Protein AF-A0A1J4JAA6-F1 (afdb_monomer_lite)

InterPro domains:
  IPR000620 EamA domain [PF00892] (48-186)
  IPR036259 MFS transporter superfamily [SSF103473] (19-195)
  IPR050638 Amino Acid and Vitamin Transporters [PTHR32322] (2-241)

Organism: NCBI:txid1144522

pLDDT: mean 80.74, std 16.12, range [31.64, 96.62]

Radius of gyration: 36.11 Å; chains: 1; bounding box: 58×133×52 Å

Foldseek 3Di:
DLVVQPVPPDDDVLLVLLVVLLVLLVVLLLVVVLVPQPDPVSNVVSVVVVVVVVVVLVVVLVVLSVCVRPPLPPDLQVVLCVVVVVVVVVVVVVCCVPCPPVNVVVCVVPDDPVVVVVVVVCCCVVSNVVSSVLSVCCNVVHSSLSSLVVLVVVLVVVVCCCPPVVPCPPPDPVSVVSNVSSSVSSVVSNVSSVVVPPDDDPDPVVVVVVVVVVVVVVVVVVVVVVVVVVVVVVVVVVVVVVVVVVVVVVVVVVVVVVVVVVVVVVVVVVVVVVVVVVVD

Sequence (280 aa):
MSHFIFPDERFTIYKFISLVAALVGVVLNAVPSFLHAGSSDETKNVTIGYVVLICGVIVQGVGMVYMKWKSPNTDITVSAMIQIGASAILCLIWSLIWDTPKVLASQSVAAPPMAWVWALIIGVLATGIAGHGYVFLVNNIGATGASFITFGQIFVGIVVGVAFVHEWSGYRWWEIFMCVIGVVALAVAIGIGFLGDKKPVQDISSMGEISSAEELERQDDIEDEYEENNIEKKEKDKKKKDKKKKDKKKKDKKTKANKEQEKEKSGDIEENIDEKIAEL

Secondary structure (DSSP, 8-state):
-HHHH-TTS---HHHHHHHHHHHHHHHHHHHHHHHT--SHHHHHHHHHHHHHHHHHHHHHHHHHHHHHHH-TTS-HHHHHHHHHHHHHHHHHHHHHHHH-HHHHHHHHHHS-HHHHHHHHHHIIIIIIIHHHHHHHHHHHH-HHHHHHHHHHHHHHHHHHIIIII-GGGGS-HHHHHHHHHHHHHHHHHHHHHHHTT------GGGHHHHHHHHHHHHHHHHHHHHHHHHHHHHHHHHHHHHHHHHHHHHHHHHHHHHHHHHHHHHHHHHHHHHHHHHT-

Structure (mmCIF, N/CA/C/O backbone):
data_AF-A0A1J4JAA6-F1
#
_entry.id   AF-A0A1J4JAA6-F1
#
loop_
_atom_site.group_PDB
_atom_site.id
_atom_site.type_symbol
_atom_site.label_atom_id
_atom_site.label_alt_id
_atom_site.label_comp_id
_atom_site.label_asym_id
_atom_site.label_entity_id
_atom_site.label_seq_id
_atom_site.pdbx_PDB_ins_code
_atom_site.Cartn_x
_atom_site.Cartn_y
_atom_site.Cartn_z
_atom_site.occupancy
_atom_site.B_iso_or_equiv
_atom_site.auth_seq_id
_atom_site.auth_comp_id
_atom_site.auth_asym_id
_atom_site.auth_atom_id
_atom_site.pdbx_PDB_model_num
ATOM 1 N N . MET A 1 1 ? 0.014 0.554 18.136 1.00 57.34 1 MET A N 1
ATOM 2 C CA . MET A 1 1 ? -0.207 2.014 18.252 1.00 57.34 1 MET A CA 1
ATOM 3 C C . MET A 1 1 ? -1.631 2.334 18.692 1.00 57.34 1 MET A C 1
ATOM 5 O O . MET A 1 1 ? -1.767 2.984 19.716 1.00 57.34 1 MET A O 1
ATOM 9 N N . SER A 1 2 ? -2.673 1.839 18.008 1.00 59.41 2 SER A N 1
ATOM 10 C CA . SER A 1 2 ? -4.084 2.091 18.375 1.00 59.41 2 SER A CA 1
ATOM 11 C C . SER A 1 2 ? -4.410 1.801 19.846 1.00 59.41 2 SER A C 1
ATOM 13 O O . SER A 1 2 ? -5.013 2.644 20.496 1.00 59.41 2 SER A O 1
ATOM 15 N N . HIS A 1 3 ? -3.916 0.687 20.400 1.00 64.38 3 HIS A N 1
ATOM 16 C CA . HIS A 1 3 ? -4.132 0.315 21.806 1.00 64.38 3 HIS A CA 1
ATOM 17 C C . HIS A 1 3 ? -3.660 1.364 22.831 1.00 64.38 3 HIS A C 1
ATOM 19 O O . HIS A 1 3 ? -4.249 1.484 23.897 1.00 64.38 3 HIS A O 1
ATOM 25 N N . PHE A 1 4 ? -2.603 2.121 22.520 1.00 68.31 4 PHE A N 1
ATOM 26 C CA . PHE A 1 4 ? -2.064 3.129 23.438 1.00 68.31 4 PHE A CA 1
ATOM 27 C C . PHE A 1 4 ? -2.793 4.472 23.341 1.00 68.31 4 PHE A C 1
ATOM 29 O O . PHE A 1 4 ? -2.704 5.274 24.263 1.00 68.31 4 PHE A O 1
ATOM 36 N N . ILE A 1 5 ? -3.477 4.727 22.223 1.00 71.44 5 ILE A N 1
ATOM 37 C CA . ILE A 1 5 ? -4.083 6.030 21.917 1.00 71.44 5 ILE A CA 1
ATOM 38 C C . ILE A 1 5 ? -5.600 6.001 22.124 1.00 71.44 5 ILE A C 1
ATOM 40 O O . ILE A 1 5 ? -6.171 7.001 22.549 1.00 71.44 5 ILE A O 1
ATOM 44 N N . PHE A 1 6 ? -6.254 4.863 21.876 1.00 68.25 6 PHE A N 1
ATOM 45 C CA . PHE A 1 6 ? -7.703 4.729 21.990 1.00 68.25 6 PHE A CA 1
ATOM 46 C C . PHE A 1 6 ? -8.073 3.716 23.079 1.00 68.25 6 PHE A C 1
ATOM 48 O O . PHE A 1 6 ? -7.933 2.511 22.853 1.00 68.25 6 PHE A O 1
ATOM 55 N N . PRO A 1 7 ? -8.585 4.169 24.240 1.00 65.88 7 PRO A N 1
ATOM 56 C CA . PRO A 1 7 ? -9.015 3.269 25.312 1.00 65.88 7 PRO A CA 1
ATOM 57 C C . PRO A 1 7 ? -10.205 2.377 24.908 1.00 65.88 7 PRO A C 1
ATOM 59 O O . PRO A 1 7 ? -10.385 1.302 25.482 1.00 65.88 7 PRO A O 1
ATOM 62 N N . ASP A 1 8 ? -10.973 2.777 23.888 1.00 65.88 8 ASP A N 1
ATOM 63 C CA . ASP A 1 8 ? -12.135 2.031 23.390 1.00 65.88 8 ASP A CA 1
ATOM 64 C C . ASP A 1 8 ? -11.788 0.877 22.433 1.00 65.88 8 ASP A C 1
ATOM 66 O O . ASP A 1 8 ? -12.583 -0.053 22.270 1.00 65.88 8 ASP A O 1
ATOM 70 N N . GLU A 1 9 ? -10.583 0.849 21.850 1.00 67.75 9 GLU A N 1
ATOM 71 C CA . GLU A 1 9 ? -10.122 -0.291 21.046 1.00 67.75 9 GLU A CA 1
ATOM 72 C C . GLU A 1 9 ? -9.350 -1.288 21.921 1.00 67.75 9 GLU A C 1
ATOM 74 O O . GLU A 1 9 ? -8.116 -1.300 21.992 1.00 67.75 9 GLU A O 1
ATOM 79 N N . ARG A 1 10 ? -10.089 -2.173 22.602 1.00 69.06 10 ARG A N 1
ATOM 80 C CA . ARG A 1 10 ? -9.478 -3.260 23.381 1.00 69.06 10 ARG A CA 1
ATOM 81 C C . ARG A 1 10 ? -8.750 -4.227 22.449 1.00 69.06 10 ARG A C 1
ATOM 83 O O . ARG A 1 10 ? -9.364 -4.933 21.649 1.00 69.06 10 ARG A O 1
ATOM 90 N N . PHE A 1 11 ? -7.429 -4.284 22.586 1.00 75.56 11 PHE A N 1
ATOM 91 C CA . PHE A 1 11 ? -6.586 -5.224 21.862 1.00 75.56 11 PHE A CA 1
ATOM 92 C C . PHE A 1 11 ? -6.803 -6.639 22.412 1.00 75.56 11 PHE A C 1
ATOM 94 O O . PHE A 1 11 ? -6.250 -7.028 23.438 1.00 75.56 11 PHE A O 1
ATOM 101 N N . THR A 1 12 ? -7.676 -7.406 21.764 1.00 84.19 12 THR A N 1
ATOM 102 C CA . THR A 1 12 ? -7.945 -8.800 22.139 1.00 84.19 12 THR A CA 1
ATOM 103 C C . THR A 1 12 ? -6.812 -9.711 21.676 1.00 84.19 12 THR A C 1
ATOM 105 O O . THR A 1 12 ? -6.302 -9.539 20.569 1.00 84.19 12 THR A O 1
ATOM 108 N N . ILE A 1 13 ? -6.487 -10.746 22.452 1.00 85.88 13 ILE A N 1
ATOM 109 C CA . ILE A 1 13 ? -5.431 -11.707 22.094 1.00 85.88 13 ILE A CA 1
ATOM 110 C C . ILE A 1 13 ? -5.678 -12.407 20.746 1.00 85.88 13 ILE A C 1
ATOM 112 O O . ILE A 1 13 ? -4.733 -12.699 20.024 1.00 85.88 13 ILE A O 1
ATOM 116 N N . TYR A 1 14 ? -6.941 -12.582 20.345 1.00 86.19 14 TYR A N 1
ATOM 117 C CA . TYR A 1 14 ? -7.304 -13.116 19.028 1.00 86.19 14 TYR A CA 1
ATOM 118 C C . TYR A 1 14 ? -6.802 -12.241 17.872 1.00 86.19 14 TYR A C 1
ATOM 120 O O . TYR A 1 14 ? -6.288 -12.767 16.890 1.00 86.19 14 TYR A O 1
ATOM 128 N N . LYS A 1 15 ? -6.876 -10.910 18.020 1.00 84.31 15 LYS A N 1
ATOM 129 C CA . LYS A 1 15 ? -6.349 -9.941 17.043 1.00 84.31 15 LYS A CA 1
ATOM 130 C C . LYS A 1 15 ? -4.825 -9.963 16.990 1.00 84.31 15 LYS A C 1
ATOM 132 O O . LYS A 1 15 ? -4.241 -9.803 15.927 1.00 84.31 15 LYS A O 1
ATOM 137 N N . PHE A 1 16 ? -4.171 -10.195 18.126 1.00 87.88 16 PHE A N 1
ATOM 138 C CA . PHE A 1 16 ? -2.724 -10.389 18.150 1.00 87.88 16 PHE A CA 1
ATOM 139 C C . PHE A 1 16 ? -2.316 -11.653 17.391 1.00 87.88 16 PHE A C 1
ATOM 141 O O . PHE A 1 16 ? -1.444 -11.597 16.529 1.00 87.88 16 PHE A O 1
ATOM 148 N N . ILE A 1 17 ? -2.974 -12.781 17.677 1.00 90.38 17 ILE A N 1
ATOM 149 C CA . ILE A 1 17 ? -2.687 -14.060 17.018 1.00 90.38 17 ILE A CA 1
ATOM 150 C C . ILE A 1 17 ? -2.945 -13.956 15.512 1.00 90.38 17 ILE A C 1
ATOM 152 O O . ILE A 1 17 ? -2.124 -14.434 14.732 1.00 90.38 17 ILE A O 1
ATOM 156 N N . SER A 1 18 ? -4.024 -13.289 15.086 1.00 90.25 18 SER A N 1
ATOM 157 C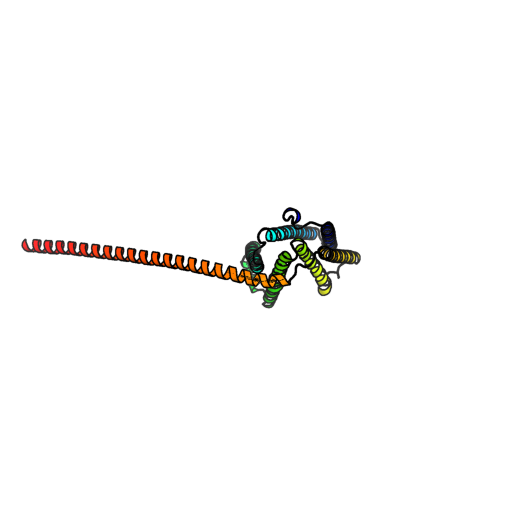 CA . SER A 1 18 ? -4.277 -13.081 13.659 1.00 90.25 18 SER A CA 1
ATOM 158 C C . SER A 1 18 ? -3.234 -12.172 13.003 1.00 90.25 18 SER A C 1
ATOM 160 O O . SER A 1 18 ? -2.782 -12.485 11.908 1.00 90.25 18 SER A O 1
ATOM 162 N N . LEU A 1 19 ? -2.768 -11.111 13.670 1.00 89.25 19 LEU A N 1
ATOM 163 C CA . LEU A 1 19 ? -1.677 -10.269 13.162 1.00 89.25 19 LEU A CA 1
ATOM 164 C C . LEU A 1 19 ? -0.361 -11.043 13.007 1.00 89.25 19 LEU A C 1
ATOM 166 O O . LEU A 1 19 ? 0.318 -10.901 11.992 1.00 89.25 19 LEU A O 1
ATOM 170 N N . VAL A 1 20 ? -0.010 -11.885 13.984 1.00 91.62 20 VAL A N 1
ATOM 171 C CA . VAL A 1 20 ? 1.185 -12.740 13.907 1.00 91.62 20 VAL A CA 1
ATOM 172 C C . VAL A 1 20 ? 1.043 -13.763 12.779 1.00 91.62 20 VAL A C 1
ATOM 174 O O . VAL A 1 20 ? 1.975 -13.938 11.997 1.00 91.62 20 VAL A O 1
ATOM 177 N N . ALA A 1 21 ? -0.124 -14.397 12.643 1.00 93.31 21 ALA A N 1
ATOM 178 C CA . ALA A 1 21 ? -0.399 -15.328 11.551 1.00 93.31 21 ALA A CA 1
ATOM 179 C C . ALA A 1 21 ? -0.314 -14.643 10.175 1.00 93.31 21 ALA A C 1
ATOM 181 O O . ALA A 1 21 ? 0.285 -15.200 9.254 1.00 93.31 21 ALA A O 1
ATOM 182 N N . ALA A 1 22 ? -0.837 -13.418 10.048 1.00 92.19 22 ALA A N 1
ATOM 183 C CA . ALA A 1 22 ? -0.725 -12.630 8.825 1.00 92.19 22 ALA A CA 1
ATOM 184 C C . ALA A 1 22 ? 0.739 -12.310 8.499 1.00 92.19 22 ALA A C 1
ATOM 186 O O . ALA A 1 22 ? 1.169 -12.505 7.365 1.00 92.19 22 ALA A O 1
ATOM 187 N N . LEU A 1 23 ? 1.524 -11.886 9.495 1.00 90.88 23 LEU A N 1
ATOM 188 C CA . LEU A 1 23 ? 2.949 -11.603 9.327 1.00 90.88 23 LEU A CA 1
ATOM 189 C C . LEU A 1 23 ? 3.718 -12.839 8.846 1.00 90.88 23 LEU A C 1
ATOM 191 O O . LEU A 1 23 ? 4.480 -12.743 7.888 1.00 90.88 23 LEU A O 1
ATOM 195 N N . VAL A 1 24 ? 3.491 -14.000 9.467 1.00 94.25 24 VAL A N 1
ATOM 196 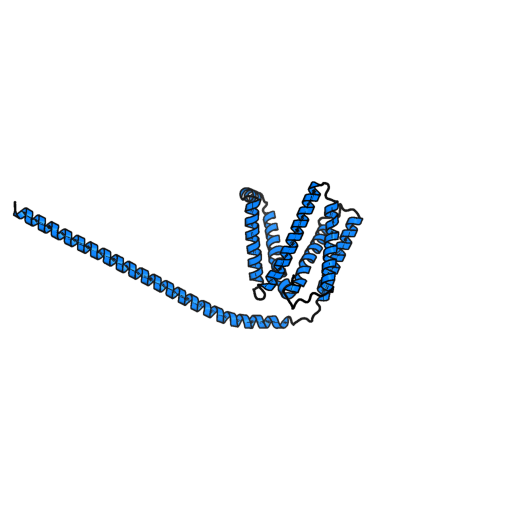C CA . VAL A 1 24 ? 4.101 -15.267 9.032 1.00 94.25 24 VAL A CA 1
ATOM 197 C C . VAL A 1 24 ? 3.699 -15.590 7.594 1.00 94.25 24 VAL A C 1
ATOM 199 O O . VAL A 1 24 ? 4.559 -15.937 6.788 1.00 94.25 24 VAL A O 1
ATOM 202 N N . GLY A 1 25 ? 2.423 -15.419 7.243 1.00 93.31 25 GLY A N 1
ATOM 203 C CA . GLY A 1 25 ? 1.941 -15.647 5.884 1.00 93.31 25 GLY A CA 1
ATOM 204 C C . GLY A 1 25 ? 2.599 -14.739 4.841 1.00 93.31 25 GLY A C 1
ATOM 205 O O . GLY A 1 25 ? 2.977 -15.213 3.769 1.00 93.31 25 GLY A O 1
ATOM 206 N N . VAL A 1 26 ? 2.812 -13.458 5.161 1.00 91.88 26 VAL A N 1
ATOM 207 C CA . VAL A 1 26 ? 3.549 -12.520 4.296 1.00 91.88 26 VAL A CA 1
ATOM 208 C C . VAL A 1 26 ? 5.014 -12.935 4.159 1.00 91.88 26 VAL A C 1
ATOM 210 O O . VAL A 1 26 ? 5.526 -12.989 3.044 1.00 91.88 26 VAL A O 1
ATOM 213 N N . VAL A 1 27 ? 5.684 -13.277 5.265 1.00 92.25 27 VAL A N 1
ATOM 214 C CA . VAL A 1 27 ? 7.097 -13.691 5.248 1.00 92.25 27 VAL A CA 1
ATOM 215 C C . VAL A 1 27 ? 7.291 -14.960 4.417 1.00 92.25 27 VAL A C 1
ATOM 217 O O . VAL A 1 27 ? 8.203 -15.007 3.598 1.00 92.25 27 VAL A O 1
ATOM 220 N N . LEU A 1 28 ? 6.419 -15.963 4.558 1.00 94.19 28 LEU A N 1
ATOM 221 C CA . LEU A 1 28 ? 6.501 -17.198 3.769 1.00 94.19 28 LEU A CA 1
ATOM 222 C C . LEU A 1 28 ? 6.366 -16.946 2.262 1.00 94.19 28 LEU A C 1
ATOM 224 O O . LEU A 1 28 ? 7.068 -17.579 1.479 1.00 94.19 28 LEU A O 1
ATOM 228 N N . ASN A 1 29 ? 5.519 -15.996 1.860 1.00 92.00 29 ASN A N 1
ATOM 229 C CA . ASN A 1 29 ? 5.391 -15.598 0.456 1.00 92.00 29 ASN A CA 1
ATOM 230 C C . ASN A 1 29 ? 6.568 -14.744 -0.044 1.00 92.00 29 ASN A C 1
ATOM 232 O O . ASN A 1 29 ? 6.838 -14.728 -1.239 1.00 92.00 29 ASN A O 1
ATOM 236 N N . ALA A 1 30 ? 7.284 -14.063 0.851 1.00 90.62 30 ALA A N 1
ATOM 237 C CA . ALA A 1 30 ? 8.444 -13.237 0.520 1.00 90.62 30 ALA A CA 1
ATOM 238 C C . ALA A 1 30 ? 9.741 -14.043 0.311 1.00 90.62 30 ALA A C 1
ATOM 240 O O . ALA A 1 30 ? 10.627 -13.606 -0.423 1.00 90.62 30 ALA A O 1
ATOM 241 N N . VAL A 1 31 ? 9.875 -15.212 0.955 1.00 91.44 31 VAL A N 1
ATOM 242 C CA . VAL A 1 31 ? 11.102 -16.035 0.924 1.00 91.44 31 VAL A CA 1
ATOM 243 C C . VAL A 1 31 ? 11.538 -16.423 -0.498 1.00 91.44 31 VAL A C 1
ATOM 245 O O . VAL A 1 31 ? 12.718 -16.232 -0.809 1.00 91.44 31 VAL A O 1
ATOM 248 N N . PRO A 1 32 ? 10.656 -16.917 -1.391 1.00 89.00 32 PRO A N 1
ATOM 249 C CA . PRO A 1 32 ? 11.068 -17.294 -2.742 1.00 89.00 32 PRO A CA 1
ATOM 250 C C . PRO A 1 32 ? 11.681 -16.139 -3.539 1.00 89.00 32 PRO A C 1
ATOM 252 O O . PRO A 1 32 ? 12.605 -16.376 -4.315 1.00 89.00 32 PRO A O 1
ATOM 255 N N . SER A 1 33 ? 11.254 -14.893 -3.305 1.00 86.00 33 SER A N 1
ATOM 256 C CA . SER A 1 33 ? 11.821 -13.713 -3.971 1.00 86.00 33 SER A CA 1
ATOM 257 C C . SER A 1 33 ? 13.304 -13.502 -3.651 1.00 86.00 33 SER A C 1
ATOM 259 O O . SER A 1 33 ? 14.043 -13.004 -4.495 1.00 86.00 33 SER A O 1
ATOM 261 N N . PHE A 1 34 ? 13.762 -13.898 -2.458 1.00 86.06 34 PHE A N 1
ATOM 262 C CA . PHE A 1 34 ? 15.182 -13.849 -2.094 1.00 86.06 34 PHE A CA 1
ATOM 263 C C . PHE A 1 34 ? 15.973 -15.024 -2.668 1.00 86.06 34 PHE A C 1
ATOM 265 O O . PHE A 1 34 ? 17.129 -14.856 -3.040 1.00 86.06 34 PHE A O 1
ATOM 272 N N . LEU A 1 35 ? 15.358 -16.206 -2.754 1.00 86.12 35 LEU A N 1
ATOM 273 C CA . LEU A 1 35 ? 16.010 -17.402 -3.296 1.00 86.12 35 LEU A CA 1
ATOM 274 C C . LEU A 1 35 ? 16.263 -17.307 -4.806 1.00 86.12 35 LEU A C 1
ATOM 276 O O . LEU A 1 35 ? 17.207 -17.917 -5.302 1.00 86.12 35 LEU A O 1
ATOM 280 N N . HIS A 1 36 ? 15.447 -16.531 -5.520 1.00 83.62 36 HIS A N 1
ATOM 281 C CA . HIS A 1 36 ? 15.587 -16.306 -6.960 1.00 83.62 36 HIS A CA 1
ATOM 282 C C . HIS A 1 36 ? 16.436 -15.077 -7.319 1.00 83.62 36 HIS A C 1
ATOM 284 O O . HIS A 1 36 ? 16.585 -14.780 -8.503 1.00 83.62 36 HIS A O 1
ATOM 290 N N . ALA A 1 37 ? 17.014 -14.370 -6.342 1.00 82.38 37 ALA A N 1
ATOM 291 C CA . ALA A 1 37 ? 18.012 -13.344 -6.626 1.00 82.38 37 ALA A CA 1
ATOM 292 C C . ALA A 1 37 ? 19.310 -14.037 -7.085 1.00 82.38 37 ALA A C 1
ATOM 294 O O . ALA A 1 37 ? 20.011 -14.665 -6.293 1.00 82.38 37 ALA A O 1
ATOM 295 N N . GLY A 1 38 ? 19.606 -13.974 -8.384 1.00 74.38 38 GLY A N 1
ATOM 296 C CA . GLY A 1 38 ? 20.682 -14.733 -9.026 1.00 74.38 38 GLY A CA 1
ATOM 297 C C . GLY A 1 38 ? 22.088 -14.194 -8.746 1.00 74.38 38 GLY A C 1
ATOM 298 O O . GLY A 1 38 ? 23.071 -14.891 -8.997 1.00 74.38 38 GLY A O 1
ATOM 299 N N . SER A 1 39 ? 22.206 -12.976 -8.208 1.00 86.88 39 SER A N 1
ATOM 300 C CA . SER A 1 39 ? 23.482 -12.337 -7.864 1.00 86.88 39 SER A CA 1
ATOM 301 C C . SER A 1 39 ? 23.467 -11.626 -6.503 1.00 86.88 39 SER A C 1
ATOM 303 O O . SER A 1 39 ? 22.417 -11.311 -5.932 1.00 86.88 39 SER A O 1
ATOM 305 N N . SER A 1 40 ? 24.660 -11.332 -5.973 1.00 84.25 40 SER A N 1
ATOM 306 C CA . SER A 1 40 ? 24.825 -10.561 -4.731 1.00 84.25 40 SER A CA 1
ATOM 307 C C . SER A 1 40 ? 24.260 -9.142 -4.840 1.00 84.25 40 SER A C 1
ATOM 309 O O . SER A 1 40 ? 23.695 -8.631 -3.872 1.00 84.25 40 SER A O 1
ATOM 311 N N . ASP A 1 41 ? 24.369 -8.520 -6.016 1.00 88.44 41 ASP A N 1
ATOM 312 C CA . ASP A 1 41 ? 23.852 -7.171 -6.264 1.00 88.44 41 ASP A CA 1
ATOM 313 C C . ASP A 1 41 ? 22.321 -7.162 -6.360 1.00 88.44 41 ASP A C 1
ATOM 315 O O . ASP A 1 41 ? 21.669 -6.288 -5.785 1.00 88.44 41 ASP A O 1
ATOM 319 N N . GLU A 1 42 ? 21.722 -8.176 -6.988 1.00 87.31 42 GLU A N 1
ATOM 320 C CA . GLU A 1 42 ? 20.265 -8.365 -6.981 1.00 87.31 42 GLU A CA 1
ATOM 321 C C . GLU A 1 42 ? 19.742 -8.612 -5.568 1.00 87.31 42 GLU A C 1
ATOM 323 O O . GLU A 1 42 ? 18.776 -7.978 -5.150 1.00 87.31 42 GLU A O 1
ATOM 328 N N . THR A 1 43 ? 20.423 -9.457 -4.790 1.00 88.38 43 THR A N 1
ATOM 329 C CA . THR A 1 43 ? 20.054 -9.726 -3.393 1.00 88.38 43 THR A CA 1
ATOM 330 C C . THR A 1 43 ? 20.071 -8.442 -2.562 1.00 88.38 43 THR A C 1
ATOM 332 O O . THR A 1 43 ? 19.163 -8.194 -1.762 1.00 88.38 43 THR A O 1
ATOM 335 N N . LYS A 1 44 ? 21.077 -7.581 -2.772 1.00 89.62 44 LYS A N 1
ATOM 336 C CA . LYS A 1 44 ? 21.166 -6.270 -2.120 1.00 89.62 44 LYS A CA 1
ATOM 337 C C . LYS A 1 44 ? 19.996 -5.367 -2.514 1.00 89.62 44 LYS A C 1
ATOM 339 O O . LYS A 1 44 ? 19.384 -4.770 -1.630 1.00 89.62 44 LYS A O 1
ATOM 344 N N . ASN A 1 45 ? 19.654 -5.292 -3.799 1.00 90.12 45 ASN A N 1
ATOM 345 C CA . ASN A 1 45 ? 18.531 -4.480 -4.281 1.00 90.12 45 ASN A CA 1
ATOM 346 C C . ASN A 1 45 ? 17.187 -4.974 -3.732 1.00 90.12 45 ASN A C 1
ATOM 348 O O . ASN A 1 45 ? 16.391 -4.165 -3.255 1.00 90.12 45 ASN A O 1
ATOM 352 N N . VAL A 1 46 ? 16.964 -6.292 -3.716 1.00 90.00 46 VAL A N 1
ATOM 353 C CA . VAL A 1 46 ? 15.773 -6.906 -3.110 1.00 90.00 46 VAL A CA 1
ATOM 354 C C . VAL A 1 46 ? 15.707 -6.562 -1.621 1.00 90.00 46 VAL A C 1
ATOM 356 O O . VAL A 1 46 ? 14.676 -6.095 -1.142 1.00 90.00 46 VAL A O 1
ATOM 359 N N . THR A 1 47 ? 16.820 -6.693 -0.895 1.00 90.25 47 THR A N 1
ATOM 360 C CA . THR A 1 47 ? 16.891 -6.360 0.538 1.00 90.25 47 THR A CA 1
ATOM 361 C C . THR A 1 47 ? 16.547 -4.894 0.802 1.00 90.25 47 THR A C 1
ATOM 363 O O . THR A 1 47 ? 15.740 -4.604 1.685 1.00 90.25 47 THR A O 1
ATOM 366 N N . ILE A 1 48 ? 17.109 -3.964 0.022 1.00 93.31 48 ILE A N 1
ATOM 367 C CA . ILE A 1 48 ? 16.787 -2.532 0.123 1.00 93.31 48 ILE A CA 1
ATOM 368 C C . ILE A 1 48 ? 15.295 -2.303 -0.147 1.00 93.31 48 ILE A C 1
ATOM 370 O O . ILE A 1 48 ? 14.649 -1.576 0.607 1.00 93.31 48 ILE A O 1
ATOM 374 N N . GLY A 1 49 ? 14.733 -2.970 -1.159 1.00 89.50 49 GL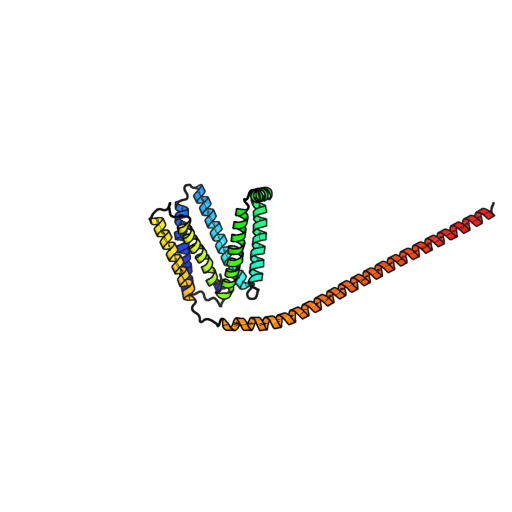Y A N 1
ATOM 375 C CA . GLY A 1 49 ? 13.303 -2.925 -1.462 1.00 89.50 49 GLY A CA 1
ATOM 376 C C . GLY A 1 49 ? 12.435 -3.339 -0.271 1.00 89.50 49 GLY A C 1
ATOM 377 O O . GLY A 1 49 ? 11.495 -2.626 0.079 1.00 89.50 49 GLY A O 1
ATOM 378 N N . TYR A 1 50 ? 12.789 -4.426 0.418 1.00 89.25 50 TYR A N 1
ATOM 379 C CA . TYR A 1 50 ? 12.068 -4.875 1.614 1.00 89.25 50 TYR A CA 1
ATOM 380 C C . TYR A 1 50 ? 12.205 -3.918 2.801 1.00 89.25 50 TYR A C 1
ATOM 382 O O . TYR A 1 50 ? 11.228 -3.700 3.515 1.00 89.25 50 TYR A O 1
ATOM 390 N N . VAL A 1 51 ? 13.376 -3.307 3.011 1.00 92.38 51 VAL A N 1
ATOM 391 C CA . VAL A 1 51 ? 13.550 -2.287 4.061 1.00 92.38 51 VAL A CA 1
ATOM 392 C C . VAL A 1 51 ? 12.643 -1.085 3.795 1.00 92.38 51 VAL A C 1
ATOM 394 O O . VAL A 1 51 ? 11.942 -0.630 4.700 1.00 92.38 51 VAL A O 1
ATOM 397 N N . VAL A 1 52 ? 12.600 -0.605 2.550 1.00 90.75 52 VAL A N 1
ATO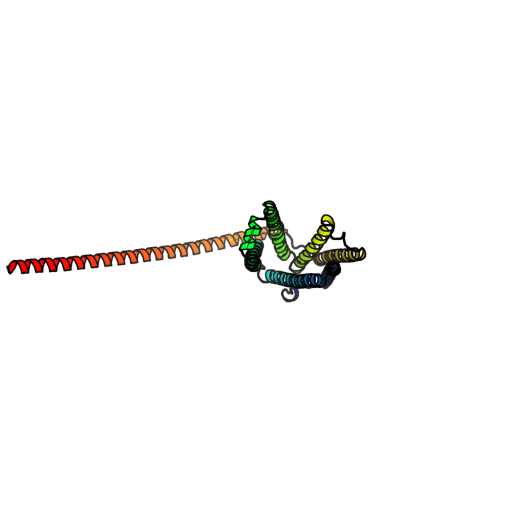M 398 C CA . VAL A 1 52 ? 11.710 0.496 2.147 1.00 90.75 52 VAL A CA 1
ATOM 399 C C . VAL A 1 52 ? 10.241 0.101 2.311 1.00 90.75 52 VAL A C 1
ATOM 401 O O . VAL A 1 52 ? 9.456 0.901 2.818 1.00 90.75 52 VAL A O 1
ATOM 404 N N . LEU A 1 53 ? 9.873 -1.137 1.965 1.00 87.06 53 LEU A N 1
ATOM 405 C CA . LEU A 1 53 ? 8.520 -1.664 2.156 1.00 87.06 53 LEU A CA 1
ATOM 406 C C . LEU A 1 53 ? 8.123 -1.669 3.636 1.00 87.06 53 LEU A C 1
ATOM 408 O O . LEU A 1 53 ? 7.050 -1.174 3.975 1.00 87.06 53 LEU A O 1
ATOM 412 N N . ILE A 1 54 ? 8.986 -2.165 4.529 1.00 87.44 54 ILE A N 1
ATOM 413 C CA . ILE A 1 54 ? 8.732 -2.176 5.979 1.00 87.44 54 ILE A CA 1
ATOM 414 C C . ILE A 1 54 ? 8.529 -0.750 6.497 1.00 87.44 54 ILE A C 1
ATOM 416 O O . ILE A 1 54 ? 7.556 -0.488 7.207 1.00 87.44 54 ILE A O 1
ATOM 420 N N . CYS A 1 55 ? 9.399 0.187 6.108 1.00 91.06 55 CYS A N 1
ATOM 421 C CA . CYS A 1 55 ? 9.235 1.600 6.445 1.00 91.06 55 CYS A CA 1
ATOM 422 C C . CYS A 1 55 ? 7.892 2.147 5.937 1.00 91.06 55 CYS A C 1
ATOM 424 O O . CYS A 1 55 ? 7.176 2.806 6.692 1.00 91.06 55 CYS A O 1
ATOM 426 N N . GLY A 1 56 ? 7.515 1.826 4.696 1.00 87.19 56 GLY A N 1
ATOM 427 C CA . GLY A 1 56 ? 6.236 2.213 4.103 1.00 87.19 56 GLY A CA 1
ATOM 428 C C . GLY A 1 56 ? 5.034 1.699 4.898 1.00 87.19 56 GLY A C 1
ATOM 429 O O . GLY A 1 56 ? 4.146 2.479 5.231 1.00 87.19 56 GLY A O 1
ATOM 430 N N . VAL A 1 57 ? 5.035 0.421 5.285 1.00 84.62 57 VAL A N 1
ATOM 431 C CA . VAL A 1 57 ? 3.952 -0.192 6.076 1.00 84.62 57 VAL A CA 1
ATOM 432 C C . VAL A 1 57 ? 3.861 0.417 7.478 1.00 84.62 57 VAL A C 1
ATOM 434 O O . VAL A 1 57 ? 2.758 0.661 7.970 1.00 84.62 57 VAL A O 1
ATOM 437 N N . ILE A 1 58 ? 4.995 0.719 8.122 1.00 88.00 58 ILE A N 1
ATOM 438 C CA . ILE A 1 58 ? 5.011 1.403 9.426 1.00 88.00 58 ILE A CA 1
ATOM 439 C C . ILE A 1 58 ? 4.389 2.798 9.301 1.00 88.00 58 ILE A C 1
ATOM 441 O O . ILE A 1 58 ? 3.512 3.150 10.093 1.00 88.00 58 ILE A O 1
ATOM 445 N N . VAL A 1 59 ? 4.803 3.578 8.297 1.00 88.81 59 VAL A N 1
ATOM 446 C CA . VAL A 1 59 ? 4.274 4.929 8.053 1.00 88.81 59 VAL A CA 1
ATOM 447 C C . VAL A 1 59 ? 2.785 4.881 7.709 1.00 88.81 59 VAL A C 1
ATOM 449 O O . VAL A 1 59 ? 2.013 5.665 8.260 1.00 88.81 59 VAL A O 1
ATOM 452 N N . GLN A 1 60 ? 2.352 3.921 6.887 1.00 84.38 60 GLN A N 1
ATOM 453 C CA . GLN A 1 60 ? 0.937 3.683 6.591 1.00 84.38 60 GLN A CA 1
ATOM 454 C C . GLN A 1 60 ? 0.145 3.363 7.870 1.00 84.38 60 GLN A C 1
ATOM 456 O O . GLN A 1 60 ? -0.930 3.923 8.093 1.00 84.38 60 GLN A O 1
ATOM 461 N N . GLY A 1 61 ? 0.697 2.517 8.746 1.00 84.19 61 GLY A N 1
ATOM 462 C CA . GLY A 1 61 ? 0.126 2.187 10.051 1.00 84.19 61 GLY A CA 1
ATOM 463 C C . GLY A 1 61 ? -0.047 3.398 10.967 1.00 84.19 61 GLY A C 1
ATOM 464 O O . GLY A 1 61 ? -1.105 3.583 11.570 1.00 84.19 61 GLY A O 1
ATOM 465 N N . VAL A 1 62 ? 0.975 4.252 11.050 1.00 86.38 62 VAL A N 1
ATOM 466 C CA . VAL A 1 62 ? 0.920 5.507 11.816 1.00 86.38 62 VAL A CA 1
ATOM 467 C C . VAL A 1 62 ? -0.109 6.467 11.218 1.00 86.38 62 VAL A C 1
ATOM 469 O O . VAL A 1 62 ? -0.892 7.048 11.967 1.00 86.38 62 VAL A O 1
ATOM 472 N N . GLY A 1 63 ? -0.163 6.582 9.888 1.00 84.62 63 GLY A N 1
ATOM 473 C CA . GLY A 1 63 ? -1.135 7.413 9.177 1.00 84.62 63 GLY A CA 1
ATOM 474 C C . GLY A 1 63 ? -2.582 7.044 9.506 1.00 84.62 63 GLY A C 1
ATOM 475 O O . GLY A 1 63 ? -3.380 7.929 9.807 1.00 84.62 63 GLY A O 1
ATOM 476 N N . MET A 1 64 ? -2.912 5.747 9.554 1.00 81.25 64 MET A N 1
ATOM 477 C CA . MET A 1 64 ? -4.247 5.275 9.959 1.00 81.25 64 MET A CA 1
ATOM 478 C C . MET A 1 64 ? -4.639 5.738 11.362 1.00 81.25 64 MET A C 1
ATOM 480 O O . MET A 1 64 ? -5.746 6.228 11.586 1.00 81.25 64 MET A O 1
ATOM 484 N N . VAL A 1 65 ? -3.723 5.584 12.318 1.00 83.44 65 VAL A N 1
ATOM 485 C CA . VAL A 1 65 ? -3.958 5.969 13.714 1.00 83.44 65 VAL A CA 1
ATOM 486 C C . VAL A 1 65 ? -4.084 7.487 13.837 1.00 83.44 65 VAL A C 1
ATOM 488 O O . VAL A 1 65 ? -4.951 7.971 14.561 1.00 83.44 65 VAL A O 1
ATOM 491 N N . TYR A 1 66 ? -3.261 8.232 13.096 1.00 84.94 66 TYR A N 1
ATOM 492 C CA . TYR A 1 66 ? -3.307 9.689 13.059 1.00 84.94 66 TYR A CA 1
ATOM 493 C C . TYR A 1 66 ? -4.631 10.214 12.490 1.00 84.94 66 TYR A C 1
ATOM 495 O O . TYR A 1 66 ? -5.240 11.093 13.097 1.00 84.94 66 TYR A O 1
ATOM 503 N N . MET A 1 67 ? -5.113 9.645 11.378 1.00 79.44 67 MET A N 1
ATOM 504 C CA . MET A 1 67 ? -6.403 10.020 10.784 1.00 79.44 67 MET A CA 1
ATOM 505 C C . MET A 1 67 ? -7.554 9.803 11.763 1.00 79.44 67 MET A C 1
ATOM 507 O O . MET A 1 67 ? -8.344 10.718 11.992 1.00 79.44 67 MET A O 1
ATOM 511 N N . LYS A 1 68 ? -7.596 8.637 12.419 1.00 79.88 68 LYS A N 1
ATOM 512 C CA . LYS A 1 68 ? -8.619 8.353 13.431 1.00 79.88 68 LYS A CA 1
ATOM 513 C C . LYS A 1 68 ? -8.543 9.312 14.625 1.00 79.88 68 LYS A C 1
ATOM 515 O O . LYS A 1 68 ? -9.565 9.647 15.210 1.00 79.88 68 LYS A O 1
ATOM 520 N N . TRP A 1 69 ? -7.341 9.754 14.997 1.00 83.00 69 TRP A N 1
ATOM 521 C CA . TRP A 1 69 ? -7.143 10.629 16.155 1.00 83.00 69 TRP A CA 1
ATOM 522 C C . TRP A 1 69 ? -7.552 12.074 15.879 1.00 83.00 69 TRP A C 1
ATOM 524 O O . TRP A 1 69 ? -8.159 12.713 16.737 1.00 83.00 69 TRP A O 1
ATOM 534 N N . LYS A 1 70 ? -7.211 12.603 14.699 1.00 84.56 70 LYS A N 1
ATOM 535 C CA . LYS A 1 70 ? -7.364 14.032 14.403 1.00 84.56 70 LYS A CA 1
ATOM 536 C C . LYS A 1 70 ? -8.642 14.384 13.641 1.00 84.56 70 LYS A C 1
ATOM 538 O O . LYS A 1 70 ? -9.066 15.534 13.715 1.00 84.56 70 LYS A O 1
ATOM 543 N N . SER A 1 71 ? -9.263 13.415 12.971 1.00 79.38 71 SER A N 1
ATOM 544 C CA . SER A 1 71 ? -10.434 13.628 12.112 1.00 79.38 71 SER A CA 1
ATOM 545 C C . SER A 1 71 ? -11.646 12.744 12.461 1.00 79.38 71 SER A C 1
ATOM 547 O O . SER A 1 71 ? -12.253 12.192 11.547 1.00 79.38 71 SER A O 1
ATOM 549 N N . PRO A 1 72 ? -12.057 12.604 13.740 1.00 73.25 72 PRO A N 1
ATOM 550 C CA . PRO A 1 72 ? -13.216 11.773 14.084 1.00 73.25 72 PRO A CA 1
ATOM 551 C C . PRO A 1 72 ? -14.547 12.298 13.510 1.00 73.25 72 PRO A C 1
ATOM 553 O O . PRO A 1 72 ? -15.436 11.497 13.258 1.00 73.25 72 PRO A O 1
ATOM 556 N N . ASN A 1 73 ? -14.662 13.609 13.248 1.00 78.81 73 ASN A N 1
ATOM 557 C CA . ASN A 1 73 ? -15.887 14.262 12.749 1.00 78.81 73 ASN A CA 1
ATOM 558 C C . ASN A 1 73 ? -15.693 14.958 11.390 1.00 78.81 73 ASN A C 1
ATOM 560 O O . ASN A 1 73 ? -16.467 15.838 11.015 1.00 78.81 73 ASN A O 1
ATOM 564 N N . THR A 1 74 ? -14.613 14.646 10.672 1.00 81.81 74 THR A N 1
ATOM 565 C CA . THR A 1 74 ? -14.391 15.213 9.337 1.00 81.81 74 THR A CA 1
ATOM 566 C C . THR A 1 74 ? -15.139 14.376 8.311 1.00 81.81 74 THR A C 1
ATOM 568 O O . THR A 1 74 ? -15.080 13.149 8.359 1.00 81.81 74 THR A O 1
ATOM 571 N N . ASP A 1 75 ? -15.799 15.040 7.361 1.00 87.19 75 ASP A N 1
ATOM 572 C CA . ASP A 1 75 ? -16.403 14.363 6.219 1.00 87.19 75 ASP A CA 1
ATOM 573 C C . ASP A 1 75 ? -15.374 13.450 5.520 1.00 87.19 75 ASP A C 1
ATOM 575 O O . ASP A 1 75 ? -14.247 13.857 5.208 1.00 87.19 75 ASP A O 1
ATOM 579 N N . ILE A 1 76 ? -15.768 12.192 5.306 1.00 81.88 76 ILE A N 1
ATOM 580 C CA . ILE A 1 76 ? -14.922 11.129 4.740 1.00 81.88 76 ILE A CA 1
ATOM 581 C C . ILE A 1 76 ? -14.424 11.536 3.354 1.00 81.88 76 ILE A C 1
ATOM 583 O O . ILE A 1 76 ? -13.264 11.295 3.011 1.00 81.88 76 ILE A O 1
ATOM 587 N N . THR A 1 77 ? -15.286 12.176 2.566 1.00 86.25 77 THR A N 1
ATOM 588 C CA . THR A 1 77 ? -14.971 12.612 1.206 1.00 86.25 77 THR A CA 1
ATOM 589 C C . THR A 1 77 ? -13.935 13.722 1.235 1.00 86.25 77 THR A C 1
ATOM 591 O O . THR A 1 77 ? -12.918 13.619 0.551 1.00 86.25 77 THR A O 1
ATOM 594 N N . VAL A 1 78 ? -14.123 14.742 2.077 1.00 86.75 78 VAL A N 1
ATOM 595 C CA . VAL A 1 78 ? -13.164 15.849 2.227 1.00 86.75 78 VAL A CA 1
ATOM 596 C C . VAL A 1 78 ? -11.807 15.340 2.715 1.00 86.75 78 VAL A C 1
ATOM 598 O O . VAL A 1 78 ? -10.774 15.722 2.163 1.00 86.75 78 VAL A O 1
ATOM 601 N N . SER A 1 79 ? -11.792 14.439 3.703 1.00 84.56 79 SER A N 1
ATOM 602 C CA . SER A 1 79 ? -10.553 13.834 4.208 1.00 84.56 79 SER A CA 1
ATOM 603 C C . SER A 1 79 ? -9.813 13.058 3.110 1.00 84.56 79 SER A C 1
ATOM 605 O O . SER A 1 79 ? -8.624 13.293 2.876 1.00 84.56 79 SER A O 1
ATOM 607 N N . ALA A 1 80 ? -10.531 12.214 2.360 1.00 84.94 80 ALA A N 1
ATOM 608 C CA . ALA A 1 80 ? -9.970 11.456 1.245 1.00 84.94 80 ALA A CA 1
ATOM 609 C C . ALA A 1 80 ? -9.455 12.371 0.120 1.00 84.94 80 ALA A C 1
ATOM 611 O O . ALA A 1 80 ? -8.357 12.158 -0.392 1.00 84.94 80 ALA A O 1
ATOM 612 N N . MET A 1 81 ? -10.201 13.422 -0.238 1.00 88.06 81 MET A N 1
ATOM 613 C CA . MET A 1 81 ? -9.797 14.389 -1.263 1.00 88.06 81 MET A CA 1
ATOM 614 C C . MET A 1 81 ? -8.523 15.138 -0.873 1.00 88.06 81 MET A C 1
ATOM 616 O O . MET A 1 81 ? -7.615 15.261 -1.696 1.00 88.06 81 MET A O 1
ATOM 620 N N . ILE A 1 82 ? -8.425 15.608 0.375 1.00 89.00 82 ILE A N 1
ATOM 621 C CA . ILE A 1 82 ? -7.225 16.294 0.870 1.00 89.00 82 ILE A CA 1
ATOM 622 C C . ILE A 1 82 ? -6.039 15.329 0.893 1.00 89.00 82 ILE A C 1
ATOM 624 O O . ILE A 1 82 ? -4.955 15.694 0.441 1.00 89.00 82 ILE A O 1
ATOM 628 N N . GLN A 1 83 ? -6.230 14.095 1.365 1.00 87.12 83 GLN A N 1
ATOM 629 C CA . GLN A 1 83 ? -5.169 13.089 1.420 1.00 87.12 83 GLN A CA 1
ATOM 630 C C . GLN A 1 83 ? -4.650 12.722 0.022 1.00 87.12 83 GLN A C 1
ATOM 632 O O . GLN A 1 83 ? -3.440 12.742 -0.211 1.00 87.12 83 GLN A O 1
ATOM 637 N N . ILE A 1 84 ? -5.548 12.406 -0.916 1.00 87.56 84 ILE A N 1
ATOM 638 C CA . ILE A 1 84 ? -5.186 12.042 -2.293 1.00 87.56 84 ILE A CA 1
ATOM 639 C C . ILE A 1 84 ? -4.568 13.246 -3.008 1.00 87.56 84 ILE A C 1
ATOM 641 O O . ILE A 1 84 ? -3.540 13.102 -3.667 1.00 87.56 84 ILE A O 1
ATOM 645 N N . GLY A 1 85 ? -5.137 14.442 -2.834 1.00 90.94 85 GLY A N 1
ATOM 646 C CA . GLY A 1 85 ? -4.606 15.679 -3.406 1.00 90.94 85 GLY A CA 1
ATOM 647 C C . GLY A 1 85 ? -3.202 16.006 -2.893 1.00 90.94 85 GLY A C 1
ATOM 648 O O . GLY A 1 85 ? -2.299 16.269 -3.688 1.00 90.94 85 GLY A O 1
ATOM 649 N N . ALA A 1 86 ? -2.979 15.916 -1.580 1.00 91.25 86 ALA A N 1
ATOM 650 C CA . ALA A 1 86 ? -1.662 16.111 -0.979 1.00 91.25 86 ALA A CA 1
ATOM 651 C C . ALA A 1 86 ? -0.654 15.063 -1.472 1.00 91.25 86 ALA A C 1
ATOM 653 O O . ALA A 1 86 ? 0.472 15.415 -1.824 1.00 91.25 86 ALA A O 1
ATOM 654 N N . SER A 1 87 ? -1.063 13.792 -1.567 1.00 90.00 87 SER A N 1
ATOM 655 C CA . SER A 1 87 ? -0.220 12.729 -2.121 1.00 90.00 87 SER A CA 1
ATOM 656 C C . SER A 1 87 ? 0.133 12.989 -3.583 1.00 90.00 87 SER A C 1
ATOM 658 O O . SER A 1 87 ? 1.288 12.823 -3.957 1.00 90.00 87 SER A O 1
ATOM 660 N N . ALA A 1 88 ? -0.817 13.435 -4.407 1.00 92.19 88 ALA A N 1
ATOM 661 C CA . ALA A 1 88 ? -0.569 13.748 -5.812 1.00 92.19 88 ALA A CA 1
ATOM 662 C C . ALA A 1 88 ? 0.451 14.887 -5.965 1.00 92.19 88 ALA A C 1
ATOM 664 O O . ALA A 1 88 ? 1.374 14.779 -6.771 1.00 92.19 88 ALA A O 1
ATOM 665 N N . ILE A 1 89 ? 0.338 15.941 -5.149 1.00 95.44 89 ILE A N 1
ATOM 666 C CA . ILE A 1 89 ? 1.298 17.055 -5.133 1.00 95.44 89 ILE A CA 1
ATOM 667 C C . ILE A 1 89 ? 2.686 16.569 -4.698 1.00 95.44 89 ILE A C 1
ATOM 669 O O . ILE A 1 89 ? 3.675 16.881 -5.359 1.00 95.44 89 ILE A O 1
ATOM 673 N N . LEU A 1 90 ? 2.778 15.786 -3.618 1.00 93.94 90 LEU A N 1
ATOM 674 C CA . LEU A 1 90 ? 4.055 15.259 -3.128 1.00 93.94 90 LEU A CA 1
ATOM 675 C C . LEU A 1 90 ? 4.709 14.302 -4.130 1.00 93.94 90 LEU A C 1
ATOM 677 O O . LEU A 1 90 ? 5.906 14.421 -4.379 1.00 93.94 90 LEU A O 1
ATOM 681 N N . CYS A 1 91 ? 3.937 13.403 -4.745 1.00 91.31 91 CYS A N 1
ATOM 682 C CA . CYS A 1 91 ? 4.419 12.514 -5.802 1.00 91.31 91 CYS A CA 1
ATOM 683 C C . CYS A 1 91 ? 4.913 13.302 -7.018 1.00 91.31 91 CYS A C 1
ATOM 685 O O . CYS A 1 91 ? 5.961 12.969 -7.567 1.00 91.31 91 CYS A O 1
ATOM 687 N N . LEU A 1 92 ? 4.207 14.368 -7.408 1.00 93.00 92 LEU A N 1
ATOM 688 C CA . LEU A 1 92 ? 4.622 15.234 -8.508 1.00 93.00 92 LEU A CA 1
ATOM 689 C C . LEU A 1 92 ? 5.931 15.960 -8.180 1.00 93.00 92 LEU A C 1
ATOM 691 O O . LEU A 1 92 ? 6.853 15.931 -8.989 1.00 93.00 92 LEU A O 1
ATOM 695 N N . ILE A 1 93 ? 6.057 16.548 -6.986 1.00 95.69 93 ILE A N 1
ATOM 696 C CA . ILE A 1 93 ? 7.303 17.190 -6.537 1.00 95.69 93 ILE A CA 1
ATOM 697 C C . ILE A 1 93 ? 8.452 16.176 -6.521 1.00 95.69 93 ILE A C 1
ATOM 699 O O . ILE A 1 93 ? 9.533 16.464 -7.031 1.00 95.69 93 ILE A O 1
ATOM 703 N N . TRP A 1 94 ? 8.221 14.985 -5.966 1.00 94.12 94 TRP A N 1
ATOM 704 C CA . TRP A 1 94 ? 9.241 13.945 -5.866 1.00 94.12 94 TRP A CA 1
ATOM 705 C C . TRP A 1 94 ? 9.694 13.439 -7.239 1.00 94.12 94 TRP A C 1
ATOM 707 O O . TRP A 1 94 ? 10.896 13.347 -7.482 1.00 94.12 94 TRP A O 1
ATOM 717 N N . SER A 1 95 ? 8.753 13.184 -8.154 1.00 92.56 95 SER A N 1
ATOM 718 C CA . SER A 1 95 ? 9.065 12.797 -9.536 1.00 92.56 95 SER A CA 1
ATOM 719 C C . SER A 1 95 ? 9.818 13.906 -10.273 1.00 92.56 95 SER A C 1
ATOM 721 O O . SER A 1 95 ? 10.803 13.627 -10.950 1.00 92.56 95 SER A O 1
ATOM 723 N N . LEU A 1 96 ? 9.462 15.182 -10.073 1.00 93.38 96 LEU A N 1
ATOM 724 C CA . LEU A 1 96 ? 10.209 16.301 -10.661 1.00 93.38 96 LEU A CA 1
ATOM 725 C C . LEU A 1 96 ? 11.665 16.366 -10.174 1.00 93.38 96 LEU A C 1
ATOM 727 O O . LEU A 1 96 ? 12.548 16.707 -10.964 1.00 93.38 96 LEU A O 1
ATOM 731 N N . ILE A 1 97 ? 11.912 16.061 -8.896 1.00 95.62 97 ILE A N 1
ATOM 732 C CA . ILE A 1 97 ? 13.256 16.068 -8.298 1.00 95.62 97 ILE A CA 1
ATOM 733 C C . ILE A 1 97 ? 14.096 14.892 -8.811 1.00 95.62 97 ILE A C 1
ATOM 735 O O . ILE A 1 97 ? 15.264 15.091 -9.140 1.00 95.62 97 ILE A O 1
ATOM 739 N N . TRP A 1 98 ? 13.524 13.687 -8.880 1.00 94.38 98 TRP A N 1
ATOM 740 C CA . TRP A 1 98 ? 14.260 12.473 -9.249 1.00 94.38 98 TRP A CA 1
ATOM 741 C C . TRP A 1 98 ? 14.413 12.284 -10.757 1.00 94.38 98 TRP A C 1
ATOM 743 O O . TRP A 1 98 ? 15.524 12.058 -11.233 1.00 94.38 98 TRP A O 1
ATOM 753 N N . ASP A 1 99 ? 13.327 12.413 -11.517 1.00 91.75 99 ASP A N 1
ATOM 754 C CA . ASP A 1 99 ? 13.344 12.109 -12.950 1.00 91.75 99 ASP A CA 1
ATOM 755 C C . ASP A 1 99 ? 13.850 13.292 -13.784 1.00 91.75 99 ASP A C 1
ATOM 757 O O . ASP A 1 99 ? 14.277 13.106 -14.917 1.00 91.75 99 ASP A O 1
ATOM 761 N N . THR A 1 100 ? 13.906 14.510 -13.227 1.00 93.19 100 THR A N 1
ATOM 762 C CA . THR A 1 100 ? 14.156 15.770 -13.955 1.00 93.19 100 THR A CA 1
ATOM 763 C C . THR A 1 100 ? 13.008 16.100 -14.930 1.00 93.19 100 THR A C 1
ATOM 765 O O . THR A 1 100 ? 12.571 15.255 -15.714 1.00 93.19 100 THR A O 1
ATOM 768 N N . PRO A 1 101 ? 12.539 17.362 -15.010 1.00 93.94 101 PRO A N 1
ATOM 769 C CA . PRO A 1 101 ? 11.385 17.734 -15.842 1.00 93.94 101 PRO A CA 1
ATOM 770 C C . PRO A 1 101 ? 11.533 17.386 -17.333 1.00 93.94 101 PRO A C 1
ATOM 772 O O . PRO A 1 101 ? 10.536 17.179 -18.021 1.00 93.94 101 PRO A O 1
ATOM 775 N N . LYS A 1 102 ? 12.768 17.295 -17.845 1.00 95.12 102 LYS A N 1
ATOM 776 C CA . LYS A 1 102 ? 13.032 16.926 -19.243 1.00 95.12 102 LYS A CA 1
ATOM 777 C C . LYS A 1 102 ? 12.689 15.466 -19.545 1.00 95.12 102 LYS A C 1
ATOM 779 O O . LYS A 1 102 ? 12.132 15.201 -20.606 1.00 95.12 102 LYS A O 1
ATOM 784 N N . VAL A 1 103 ? 13.017 14.544 -18.638 1.00 94.75 103 VAL A N 1
ATOM 785 C CA . VAL A 1 103 ? 12.716 13.113 -18.813 1.00 94.75 103 VAL A CA 1
ATOM 786 C C . VAL A 1 103 ? 11.225 12.880 -18.635 1.00 94.75 103 VAL A C 1
ATOM 788 O O . VAL A 1 103 ? 10.617 12.176 -19.431 1.00 94.75 103 VAL A O 1
ATOM 791 N N . LEU A 1 104 ? 10.609 13.549 -17.657 1.00 93.31 104 LEU A N 1
ATOM 792 C CA . LEU A 1 104 ? 9.170 13.442 -17.441 1.00 93.31 104 LEU A CA 1
ATOM 793 C C . LEU A 1 104 ? 8.377 13.918 -18.669 1.00 93.31 104 LEU A C 1
ATOM 795 O O . LEU A 1 104 ? 7.433 13.255 -19.100 1.00 93.31 104 LEU A O 1
ATOM 799 N N . ALA A 1 105 ? 8.789 15.036 -19.279 1.00 95.44 105 ALA A N 1
ATOM 800 C CA . ALA A 1 105 ? 8.172 15.540 -20.502 1.00 95.44 105 ALA A CA 1
ATOM 801 C C . ALA A 1 105 ? 8.372 14.583 -21.688 1.00 95.44 105 ALA A C 1
ATOM 803 O O . ALA A 1 105 ? 7.419 14.319 -22.421 1.00 95.44 105 ALA A O 1
ATOM 804 N N . SER A 1 106 ? 9.578 14.032 -21.872 1.00 96.19 106 SER A N 1
ATOM 805 C CA . SER A 1 106 ? 9.837 13.104 -22.977 1.00 96.19 106 SER A CA 1
ATOM 806 C C . SER A 1 106 ? 9.074 11.788 -22.818 1.00 96.19 106 SER A C 1
ATOM 808 O O . SER A 1 106 ? 8.483 11.324 -23.789 1.00 96.19 106 SER A O 1
ATOM 810 N N . GLN A 1 107 ? 9.002 11.227 -21.607 1.00 93.62 107 GLN A N 1
ATOM 811 C CA . GLN A 1 107 ? 8.217 10.025 -21.312 1.00 93.62 107 GLN A CA 1
ATOM 812 C C . GLN A 1 107 ? 6.715 10.263 -21.487 1.00 93.62 107 GLN A C 1
ATOM 814 O O . GLN A 1 107 ? 6.029 9.422 -22.061 1.00 93.62 107 GLN A O 1
ATOM 819 N N . SER A 1 108 ? 6.213 11.428 -21.067 1.00 93.12 108 SER A N 1
ATOM 820 C CA . SER A 1 108 ? 4.796 11.781 -21.213 1.00 93.12 108 SER A CA 1
ATOM 821 C C . SER A 1 108 ? 4.373 11.900 -22.680 1.00 93.12 108 SER A C 1
ATOM 823 O O . SER A 1 108 ? 3.290 11.448 -23.045 1.00 93.12 108 SER A O 1
ATOM 825 N N . VAL A 1 109 ? 5.228 12.481 -23.531 1.00 95.31 109 VAL A N 1
ATOM 826 C CA . VAL A 1 109 ? 4.965 12.620 -24.975 1.00 95.31 109 VAL A CA 1
ATOM 827 C C . VAL A 1 109 ? 5.177 11.301 -25.720 1.00 95.31 109 VAL A C 1
ATOM 829 O O . VAL A 1 109 ? 4.465 11.019 -26.681 1.00 95.31 109 VAL A O 1
ATOM 832 N N . ALA A 1 110 ? 6.137 10.482 -25.285 1.00 96.56 110 ALA A N 1
ATOM 833 C CA . ALA A 1 110 ? 6.399 9.174 -25.881 1.00 96.56 110 ALA A CA 1
ATOM 834 C C . ALA A 1 110 ? 5.355 8.111 -25.490 1.00 96.56 110 ALA A C 1
ATOM 836 O O . ALA A 1 110 ? 5.254 7.082 -26.160 1.00 96.56 110 ALA A O 1
ATOM 837 N N . ALA A 1 111 ? 4.587 8.330 -24.419 1.00 95.38 111 ALA A N 1
ATOM 838 C CA . ALA A 1 111 ? 3.592 7.381 -23.947 1.00 95.38 111 ALA A CA 1
ATOM 839 C C . ALA A 1 111 ? 2.410 7.267 -24.932 1.00 95.38 111 ALA A C 1
ATOM 841 O O . ALA A 1 111 ? 1.802 8.280 -25.296 1.00 95.38 111 ALA A O 1
ATOM 842 N N . PRO A 1 112 ? 2.020 6.045 -25.341 1.00 96.44 112 PRO A N 1
ATOM 843 C CA . PRO A 1 112 ? 0.867 5.859 -26.211 1.00 96.44 112 PRO A CA 1
ATOM 844 C C . PRO A 1 112 ? -0.424 6.297 -25.494 1.00 96.44 112 PRO A C 1
ATOM 846 O O . PRO A 1 112 ? -0.536 6.113 -24.279 1.00 96.44 112 PRO A O 1
ATOM 849 N N . PRO A 1 113 ? -1.451 6.786 -26.216 1.00 95.38 113 PRO A N 1
ATOM 850 C CA . PRO A 1 113 ? -2.723 7.206 -25.615 1.00 95.38 113 PRO A CA 1
ATOM 851 C C . PRO A 1 113 ? -3.369 6.141 -24.716 1.00 95.38 113 PRO A C 1
ATOM 853 O O . PRO A 1 113 ? -3.977 6.463 -23.701 1.00 95.38 113 PRO A O 1
ATOM 856 N N . MET A 1 114 ? -3.181 4.858 -25.044 1.00 96.00 114 MET A N 1
ATOM 857 C CA . MET A 1 114 ? -3.691 3.743 -24.243 1.00 96.00 114 MET A CA 1
ATOM 858 C C . MET A 1 114 ? -3.087 3.692 -22.828 1.00 96.00 114 MET A C 1
ATOM 860 O O . MET A 1 114 ? -3.778 3.319 -21.885 1.00 96.00 114 MET A O 1
ATOM 864 N N . ALA A 1 115 ? -1.822 4.091 -22.651 1.00 94.88 115 ALA A N 1
ATOM 865 C CA . ALA A 1 115 ? -1.185 4.121 -21.332 1.00 94.88 115 ALA A CA 1
ATOM 866 C C . ALA A 1 115 ? -1.851 5.155 -20.410 1.00 94.88 115 ALA A C 1
ATOM 868 O O . ALA A 1 115 ? -2.068 4.882 -19.231 1.00 94.88 115 ALA A O 1
ATOM 869 N N . TRP A 1 116 ? -2.257 6.302 -20.961 1.00 95.06 116 TRP A N 1
ATOM 870 C CA . TRP A 1 116 ? -3.001 7.327 -20.227 1.00 95.06 116 TRP A CA 1
ATOM 871 C C . TRP A 1 116 ? -4.387 6.848 -19.801 1.00 95.06 116 TRP A C 1
ATOM 873 O O . TRP A 1 116 ? -4.818 7.139 -18.688 1.00 95.06 116 TRP A O 1
ATOM 883 N N . VAL A 1 117 ? -5.062 6.069 -20.651 1.00 96.44 117 VAL A N 1
ATOM 884 C CA . VAL A 1 117 ? -6.350 5.451 -20.305 1.00 96.44 117 VAL A CA 1
ATOM 885 C C . VAL A 1 117 ? -6.183 4.479 -19.138 1.00 96.44 117 VAL A C 1
ATOM 887 O O . VAL A 1 117 ? -6.945 4.555 -18.178 1.00 96.44 117 VAL A O 1
ATOM 890 N N . TRP A 1 118 ? -5.162 3.616 -19.163 1.00 94.50 118 TRP A N 1
ATOM 891 C CA . TRP A 1 118 ? -4.878 2.712 -18.044 1.00 94.50 118 TRP A CA 1
ATOM 892 C C . TRP A 1 118 ? -4.541 3.462 -16.756 1.00 94.50 118 TRP A C 1
ATOM 894 O O . TRP A 1 118 ? -5.084 3.127 -15.705 1.00 94.50 118 TRP A O 1
ATOM 904 N N . ALA A 1 119 ? -3.710 4.504 -16.831 1.00 92.50 119 ALA A N 1
ATOM 905 C CA . ALA A 1 119 ? -3.392 5.343 -15.678 1.00 92.50 119 ALA A CA 1
ATOM 906 C C . ALA A 1 119 ? -4.646 6.016 -15.096 1.00 92.50 119 ALA A C 1
ATOM 908 O O . ALA A 1 119 ? -4.822 6.041 -13.880 1.00 92.50 119 ALA A O 1
ATOM 909 N N . LEU A 1 120 ? -5.553 6.500 -15.952 1.00 94.88 120 LEU A N 1
ATOM 910 C CA . LEU A 1 120 ? -6.820 7.098 -15.533 1.00 94.88 120 LEU A CA 1
ATOM 911 C C . LEU A 1 120 ? -7.755 6.068 -14.888 1.00 94.88 120 LEU A C 1
ATOM 913 O O . LEU A 1 120 ? -8.321 6.346 -13.835 1.00 94.88 120 LEU A O 1
ATOM 917 N N . ILE A 1 121 ? -7.885 4.873 -15.471 1.00 95.31 121 ILE A N 1
ATOM 918 C CA . ILE A 1 121 ? -8.689 3.782 -14.900 1.00 95.31 121 ILE A CA 1
ATOM 919 C C . ILE A 1 121 ? -8.143 3.382 -13.525 1.00 95.31 121 ILE A C 1
ATOM 921 O O . ILE A 1 121 ? -8.914 3.274 -12.573 1.00 95.31 121 ILE A O 1
ATOM 925 N N . ILE A 1 122 ? -6.823 3.217 -13.392 1.00 90.19 122 ILE A N 1
ATOM 926 C CA . ILE A 1 122 ? -6.178 2.904 -12.110 1.00 90.19 122 ILE A CA 1
ATOM 927 C C . ILE A 1 122 ? -6.390 4.048 -11.112 1.00 90.19 122 ILE A C 1
ATOM 929 O O . ILE A 1 122 ? -6.736 3.791 -9.964 1.00 90.19 122 ILE A O 1
ATOM 933 N N . GLY A 1 123 ? -6.264 5.306 -11.537 1.00 90.88 123 GLY A N 1
ATOM 934 C CA . GLY A 1 123 ? -6.535 6.463 -10.684 1.00 90.88 123 GLY A CA 1
ATOM 935 C C . GLY A 1 123 ? -7.975 6.475 -10.159 1.00 90.88 123 GLY A C 1
ATOM 936 O O . GLY A 1 123 ? -8.213 6.562 -8.954 1.00 90.88 123 GLY A O 1
ATOM 937 N N . VAL A 1 124 ? -8.965 6.313 -11.034 1.00 92.94 124 VAL A N 1
ATOM 938 C CA . VAL A 1 124 ? -10.376 6.332 -10.623 1.00 92.94 124 VAL A CA 1
ATOM 939 C C . VAL A 1 124 ? -10.715 5.130 -9.738 1.00 92.94 124 VAL A C 1
ATOM 941 O O . VAL A 1 124 ? -11.296 5.308 -8.668 1.00 92.94 124 VAL A O 1
ATOM 944 N N . LEU A 1 125 ? -10.335 3.915 -10.143 1.00 92.50 125 LEU A N 1
ATOM 945 C CA . LEU A 1 125 ? -10.706 2.695 -9.424 1.00 92.50 125 LEU A CA 1
ATOM 946 C C . LEU A 1 125 ? -9.890 2.503 -8.140 1.00 92.50 125 LEU A C 1
ATOM 948 O O . LEU A 1 125 ? -10.468 2.321 -7.069 1.00 92.50 125 LEU A O 1
ATOM 952 N N . ALA A 1 126 ? -8.558 2.550 -8.228 1.00 86.44 126 ALA A N 1
ATOM 953 C CA . ALA A 1 126 ? -7.685 2.247 -7.097 1.00 86.44 126 ALA A CA 1
ATOM 954 C C . ALA A 1 126 ? -7.574 3.424 -6.121 1.00 86.44 126 ALA A C 1
ATOM 956 O O . ALA A 1 126 ? -7.687 3.220 -4.916 1.00 86.44 126 ALA A O 1
ATOM 957 N N . THR A 1 127 ? -7.386 4.659 -6.599 1.00 86.12 127 THR A N 1
ATOM 958 C CA . THR A 1 127 ? -7.275 5.807 -5.676 1.00 86.12 127 THR A CA 1
ATOM 959 C C . THR A 1 127 ? -8.618 6.437 -5.333 1.00 86.12 127 THR A C 1
ATOM 961 O O . THR A 1 127 ? -8.843 6.746 -4.168 1.00 86.12 127 THR A O 1
ATOM 964 N N . GLY A 1 128 ? -9.535 6.578 -6.294 1.00 86.69 128 GLY A N 1
ATOM 965 C CA . GLY A 1 128 ? -10.858 7.153 -6.043 1.00 86.69 128 GLY A CA 1
ATOM 966 C C . GLY A 1 128 ? -11.757 6.210 -5.245 1.00 86.69 128 GLY A C 1
ATOM 967 O O . GLY A 1 128 ? -12.014 6.435 -4.063 1.00 86.69 128 GLY A O 1
ATOM 968 N N . ILE A 1 129 ? -12.222 5.135 -5.886 1.00 89.69 129 ILE A N 1
ATOM 969 C CA . ILE A 1 129 ? -13.218 4.227 -5.296 1.00 89.69 129 ILE A CA 1
ATOM 970 C C . ILE A 1 129 ? -12.630 3.455 -4.113 1.00 89.69 129 ILE A C 1
ATOM 972 O O . ILE A 1 129 ? -13.212 3.476 -3.027 1.00 89.69 129 ILE A O 1
ATOM 976 N N . ALA A 1 130 ? -11.480 2.792 -4.286 1.00 87.25 130 ALA A N 1
ATOM 977 C CA . ALA A 1 130 ? -10.911 1.994 -3.200 1.00 87.25 130 ALA A CA 1
ATOM 978 C C . ALA A 1 130 ? -10.387 2.871 -2.052 1.00 87.25 130 ALA A C 1
ATOM 980 O O . ALA A 1 130 ? -10.564 2.509 -0.892 1.00 87.25 130 ALA A O 1
ATOM 981 N N . GLY A 1 131 ? -9.827 4.051 -2.348 1.00 84.69 131 GLY A N 1
ATOM 982 C CA . GLY A 1 131 ? -9.430 5.024 -1.326 1.00 84.69 131 GLY A CA 1
ATOM 983 C C . GLY A 1 131 ? -10.616 5.534 -0.504 1.00 84.69 131 GLY A C 1
ATOM 984 O O . GLY A 1 131 ? -10.548 5.557 0.725 1.00 84.69 131 GLY A O 1
ATOM 985 N N . HIS A 1 132 ? -11.736 5.868 -1.149 1.00 85.75 132 HIS A N 1
ATOM 986 C CA . HIS A 1 132 ? -12.940 6.297 -0.438 1.00 85.75 132 HIS A CA 1
ATOM 987 C C . HIS A 1 132 ? -13.562 5.159 0.384 1.00 85.75 132 HIS A C 1
ATOM 989 O O . HIS A 1 132 ? -13.857 5.340 1.566 1.00 85.75 132 HIS A O 1
ATOM 995 N N . GLY A 1 133 ? -13.666 3.961 -0.202 1.00 86.31 133 GLY A N 1
ATOM 996 C CA . GLY A 1 133 ? -14.115 2.759 0.500 1.00 86.31 133 GLY A CA 1
ATOM 997 C C . GLY A 1 133 ? -13.232 2.417 1.701 1.00 86.31 133 GLY A C 1
ATOM 998 O O . GLY A 1 133 ? -13.740 2.002 2.739 1.00 86.31 133 GLY A O 1
ATOM 999 N N . TYR A 1 134 ? -11.924 2.659 1.602 1.00 84.12 134 TYR A N 1
ATOM 1000 C CA . TYR A 1 134 ? -10.979 2.472 2.696 1.00 84.12 134 TYR A CA 1
ATOM 1001 C C . TYR A 1 134 ? -11.224 3.442 3.856 1.00 84.12 134 TYR A C 1
ATOM 1003 O O . TYR A 1 134 ? -11.332 2.994 4.996 1.00 84.12 134 TYR A O 1
ATOM 1011 N N . VAL A 1 135 ? -11.365 4.748 3.593 1.00 82.94 135 VAL A N 1
ATOM 1012 C CA . VAL A 1 135 ? -11.668 5.737 4.649 1.00 82.94 135 VAL A CA 1
ATOM 1013 C C . VAL A 1 135 ? -13.030 5.443 5.286 1.00 82.94 135 VAL A C 1
ATOM 1015 O O . VAL A 1 135 ? -13.160 5.473 6.510 1.00 82.94 135 VAL A O 1
ATOM 1018 N N . PHE A 1 136 ? -14.022 5.057 4.479 1.00 84.38 136 PHE A N 1
ATOM 1019 C CA . PHE A 1 136 ? -15.316 4.593 4.977 1.00 84.38 136 PHE A CA 1
ATOM 1020 C C . PHE A 1 136 ? -15.167 3.376 5.903 1.00 84.38 136 PHE A C 1
ATOM 1022 O O . PHE A 1 136 ? -15.749 3.351 6.989 1.00 84.38 136 PHE A O 1
ATOM 1029 N N . LEU A 1 137 ? -14.353 2.383 5.532 1.00 81.81 137 LEU A N 1
ATOM 1030 C CA . LEU A 1 137 ? -14.125 1.200 6.363 1.00 81.81 137 LEU A CA 1
ATOM 1031 C C . LEU A 1 137 ? -13.378 1.523 7.665 1.00 81.81 137 LEU A C 1
ATOM 1033 O O . LEU A 1 137 ? -13.713 0.961 8.705 1.00 81.81 137 LEU A O 1
ATOM 1037 N N . VAL A 1 138 ? -12.394 2.427 7.628 1.00 81.31 138 VAL A N 1
ATOM 1038 C CA . VAL A 1 138 ? -11.666 2.898 8.823 1.00 81.31 138 VAL A CA 1
ATOM 1039 C C . VAL A 1 138 ? -12.626 3.538 9.822 1.00 81.31 138 VAL A C 1
ATOM 1041 O O . VAL A 1 138 ? -12.525 3.267 11.021 1.00 81.31 138 VAL A O 1
ATOM 1044 N N . ASN A 1 139 ? -13.571 4.342 9.331 1.00 80.75 139 ASN A N 1
ATOM 1045 C CA . ASN A 1 139 ? -14.548 5.014 10.181 1.00 80.75 139 ASN A CA 1
ATOM 1046 C C . ASN A 1 139 ? -15.589 4.045 10.758 1.00 80.75 139 ASN A C 1
ATOM 1048 O O . ASN A 1 139 ? -15.934 4.173 11.929 1.00 80.75 139 ASN A O 1
ATOM 1052 N N . ASN A 1 140 ? -16.034 3.044 9.989 1.00 82.00 140 ASN A N 1
ATOM 1053 C CA . ASN A 1 140 ? -17.089 2.118 10.424 1.00 82.00 140 ASN A CA 1
ATOM 1054 C C . ASN A 1 140 ? -16.579 0.892 11.206 1.00 82.00 140 ASN A C 1
ATOM 1056 O O . ASN A 1 140 ? -17.179 0.499 12.201 1.00 82.00 140 ASN A O 1
ATOM 1060 N N . ILE A 1 141 ? -15.482 0.263 10.771 1.00 81.62 141 ILE A N 1
ATOM 1061 C CA . ILE A 1 141 ? -14.944 -0.977 11.373 1.00 81.62 141 ILE A CA 1
ATOM 1062 C C . ILE A 1 141 ? -13.819 -0.665 12.381 1.00 81.62 141 ILE A C 1
ATOM 1064 O O . ILE A 1 141 ? -13.456 -1.489 13.222 1.00 81.62 141 ILE A O 1
ATOM 1068 N N . GLY A 1 142 ? -13.272 0.551 12.344 1.00 79.25 142 GLY A N 1
ATOM 1069 C CA . GLY A 1 142 ? -12.174 0.982 13.202 1.00 79.25 142 GLY A CA 1
ATOM 1070 C C . GLY A 1 142 ? -10.791 0.696 12.613 1.00 79.25 142 GLY A C 1
ATOM 1071 O O . GLY A 1 142 ? -10.628 0.018 11.595 1.00 79.25 142 GLY A O 1
ATOM 1072 N N . ALA A 1 143 ? -9.754 1.216 13.278 1.00 78.25 143 ALA A N 1
ATOM 1073 C CA . ALA A 1 143 ? -8.386 1.210 12.747 1.00 78.25 143 ALA A CA 1
ATOM 1074 C C . ALA A 1 143 ? -7.812 -0.212 12.649 1.00 78.25 143 ALA A C 1
ATOM 1076 O O . ALA A 1 143 ? -7.051 -0.543 11.735 1.00 78.25 143 ALA A O 1
ATOM 1077 N N . THR A 1 144 ? -8.206 -1.075 13.587 1.00 77.88 144 THR A N 1
ATOM 1078 C CA . THR A 1 144 ? -7.758 -2.467 13.603 1.00 77.88 144 THR A CA 1
ATOM 1079 C C . THR A 1 144 ? -8.390 -3.287 12.471 1.00 77.88 144 THR A C 1
ATOM 1081 O O . THR A 1 144 ? -7.685 -4.055 11.823 1.00 77.88 144 THR A O 1
ATOM 1084 N N . GLY A 1 145 ? -9.679 -3.081 12.172 1.00 81.88 145 GLY A N 1
ATOM 1085 C CA . GLY A 1 145 ? -10.353 -3.712 11.032 1.00 81.88 145 GLY A CA 1
ATOM 1086 C C . GLY A 1 145 ? -9.768 -3.268 9.692 1.00 81.88 145 GLY A C 1
ATOM 1087 O O . GLY A 1 145 ? -9.453 -4.094 8.838 1.00 81.88 145 GLY A O 1
ATOM 1088 N N . ALA A 1 146 ? -9.521 -1.964 9.547 1.00 84.12 146 ALA A N 1
ATOM 1089 C CA . ALA A 1 146 ? -8.909 -1.402 8.346 1.00 84.12 146 ALA A CA 1
ATOM 1090 C C . ALA A 1 146 ? -7.505 -1.955 8.057 1.00 84.12 146 ALA A C 1
ATOM 1092 O O . ALA A 1 146 ? -7.139 -2.136 6.898 1.00 84.12 146 ALA A O 1
ATOM 1093 N N . SER A 1 147 ? -6.742 -2.306 9.096 1.00 82.50 147 SER A N 1
ATOM 1094 C CA . SER A 1 147 ? -5.418 -2.919 8.926 1.00 82.50 147 SER A CA 1
ATOM 1095 C C . SER A 1 147 ? -5.486 -4.288 8.225 1.00 82.50 147 SER A C 1
ATOM 1097 O O . SER A 1 147 ? -4.533 -4.668 7.544 1.00 82.50 147 SER A O 1
ATOM 1099 N N . PHE A 1 148 ? -6.610 -5.017 8.323 1.00 86.38 148 PHE A N 1
ATOM 1100 C CA . PHE A 1 148 ? -6.802 -6.279 7.595 1.00 86.38 148 PHE A CA 1
ATOM 1101 C C . PHE A 1 148 ? -7.031 -6.089 6.094 1.00 86.38 148 PHE A C 1
ATOM 1103 O O . PHE A 1 148 ? -6.754 -7.011 5.328 1.00 86.38 148 PHE A O 1
ATOM 1110 N N . ILE A 1 149 ? -7.462 -4.903 5.650 1.00 87.81 149 ILE A N 1
ATOM 1111 C CA . ILE A 1 149 ? -7.620 -4.597 4.219 1.00 87.81 149 ILE A CA 1
ATOM 1112 C C . ILE A 1 149 ? -6.268 -4.691 3.514 1.00 87.81 149 ILE A C 1
ATOM 1114 O O . ILE A 1 149 ? -6.186 -5.267 2.433 1.00 87.81 149 ILE A O 1
ATOM 1118 N N . THR A 1 150 ? -5.193 -4.205 4.142 1.00 86.62 150 THR A N 1
ATOM 1119 C CA . THR A 1 150 ? -3.838 -4.289 3.581 1.00 86.62 150 THR A CA 1
ATOM 1120 C C . THR A 1 150 ? -3.413 -5.743 3.365 1.00 86.62 150 THR A C 1
ATOM 1122 O O . THR A 1 150 ? -2.867 -6.077 2.316 1.00 86.62 150 THR A O 1
ATOM 1125 N N . PHE A 1 151 ? -3.724 -6.643 4.305 1.00 88.69 151 PHE A N 1
ATOM 1126 C CA . PHE A 1 151 ? -3.481 -8.078 4.118 1.00 88.69 151 PHE A CA 1
ATOM 1127 C C . PHE A 1 151 ? -4.380 -8.683 3.038 1.00 88.69 151 PHE A C 1
ATOM 1129 O O . PHE A 1 151 ? -3.917 -9.518 2.264 1.00 88.69 151 PHE A O 1
ATOM 1136 N N . GLY A 1 152 ? -5.634 -8.234 2.944 1.00 89.94 152 GLY A N 1
ATOM 1137 C CA . GLY A 1 152 ? -6.550 -8.608 1.868 1.00 89.94 152 GLY A CA 1
ATOM 1138 C C . GLY A 1 152 ? -6.016 -8.222 0.488 1.00 89.94 152 GLY A C 1
ATOM 1139 O O . GLY A 1 152 ? -6.028 -9.047 -0.420 1.00 89.94 152 GLY A O 1
ATOM 1140 N N . GLN A 1 153 ? -5.468 -7.014 0.338 1.00 90.25 153 GLN A N 1
ATOM 1141 C CA . GLN A 1 153 ? -4.841 -6.565 -0.906 1.00 90.25 153 GLN A CA 1
ATOM 1142 C C . GLN A 1 153 ? -3.633 -7.433 -1.276 1.00 90.25 153 GLN A C 1
ATOM 1144 O O . GLN A 1 153 ? -3.506 -7.823 -2.434 1.00 90.25 153 GLN A O 1
ATOM 1149 N N . ILE A 1 154 ? -2.772 -7.775 -0.307 1.00 90.88 154 ILE A N 1
ATOM 1150 C CA . ILE A 1 154 ? -1.630 -8.678 -0.535 1.00 90.88 154 ILE A CA 1
ATOM 1151 C C . ILE A 1 154 ? -2.125 -10.058 -0.980 1.00 90.88 154 ILE A C 1
ATOM 1153 O O . ILE A 1 154 ? -1.639 -10.596 -1.971 1.00 90.88 154 ILE A O 1
ATOM 1157 N N . PHE A 1 155 ? -3.123 -10.613 -0.288 1.00 93.12 155 PHE A N 1
ATOM 1158 C CA . PHE A 1 155 ? -3.721 -11.902 -0.627 1.00 93.12 155 PHE A CA 1
ATOM 1159 C C . PHE A 1 155 ? -4.288 -11.913 -2.053 1.00 93.12 155 PHE A C 1
ATOM 1161 O O . PHE A 1 155 ? -3.949 -12.795 -2.840 1.00 93.12 155 PHE A O 1
ATOM 1168 N N . VAL A 1 156 ? -5.107 -10.916 -2.410 1.00 92.44 156 VAL A N 1
ATOM 1169 C CA . VAL A 1 156 ? -5.684 -10.798 -3.759 1.00 92.44 156 VAL A CA 1
ATOM 1170 C C . VAL A 1 156 ? -4.585 -10.612 -4.803 1.00 92.44 156 VAL A C 1
ATOM 1172 O O . VAL A 1 156 ? -4.643 -11.250 -5.850 1.00 92.44 156 VAL A O 1
ATOM 1175 N N . GLY A 1 157 ? -3.563 -9.803 -4.508 1.00 91.19 157 GLY A N 1
ATOM 1176 C CA . GLY A 1 157 ? -2.405 -9.613 -5.380 1.00 91.19 157 GLY A CA 1
ATOM 1177 C C . GLY A 1 157 ? -1.696 -10.928 -5.701 1.00 91.19 157 GLY A C 1
ATOM 1178 O O . GLY A 1 157 ? -1.470 -11.217 -6.873 1.00 91.19 157 GLY A O 1
ATOM 1179 N N . ILE A 1 158 ? -1.436 -11.762 -4.687 1.00 92.19 158 ILE A N 1
ATOM 1180 C CA . ILE A 1 158 ? -0.823 -13.087 -4.875 1.00 92.19 158 ILE A CA 1
ATOM 1181 C C . ILE A 1 158 ? -1.734 -13.985 -5.719 1.00 92.19 158 ILE A C 1
ATOM 1183 O O . ILE A 1 158 ? -1.279 -14.576 -6.693 1.00 92.19 158 ILE A O 1
ATOM 1187 N N . VAL A 1 159 ? -3.027 -14.077 -5.392 1.00 93.69 159 VAL A N 1
ATOM 1188 C CA . VAL A 1 159 ? -3.967 -14.937 -6.134 1.00 93.69 159 VAL A CA 1
ATOM 1189 C C . VAL A 1 159 ? -4.049 -14.528 -7.607 1.00 93.69 159 VAL A C 1
ATOM 1191 O O . VAL A 1 159 ? -3.999 -15.390 -8.483 1.00 93.69 159 VAL A O 1
ATOM 1194 N N . VAL A 1 160 ? -4.136 -13.227 -7.890 1.00 93.69 160 VAL A N 1
ATOM 1195 C CA . VAL A 1 160 ? -4.182 -12.697 -9.259 1.00 93.69 160 VAL A CA 1
ATOM 1196 C C . VAL A 1 160 ? -2.855 -12.929 -9.989 1.00 93.69 160 VAL A C 1
ATOM 1198 O O . VAL A 1 160 ? -2.875 -13.389 -11.131 1.00 93.69 160 VAL A O 1
ATOM 1201 N N . GLY A 1 161 ? -1.710 -12.682 -9.345 1.00 92.81 161 GLY A N 1
ATOM 1202 C CA . GLY A 1 161 ? -0.385 -12.934 -9.929 1.00 92.81 161 GLY A CA 1
ATOM 1203 C C . GLY A 1 161 ? -0.188 -14.405 -10.304 1.00 92.81 161 GLY A C 1
ATOM 1204 O O . GLY A 1 161 ? 0.233 -14.734 -11.414 1.00 92.81 161 GLY A O 1
ATOM 1205 N N . VAL A 1 162 ? -0.611 -15.318 -9.434 1.00 93.81 162 VAL A N 1
ATOM 1206 C CA . VAL A 1 162 ? -0.531 -16.761 -9.694 1.00 93.81 162 VAL A CA 1
ATOM 1207 C C . VAL A 1 162 ? -1.494 -17.196 -10.796 1.00 93.81 162 VAL A C 1
ATOM 1209 O O . VAL A 1 162 ? -1.098 -17.947 -11.689 1.00 93.81 162 VAL A O 1
ATOM 1212 N N . ALA A 1 163 ? -2.745 -16.731 -10.751 1.00 95.94 163 ALA A N 1
ATOM 1213 C CA . ALA A 1 163 ? -3.789 -17.168 -11.674 1.00 95.94 163 ALA A CA 1
ATOM 1214 C C . ALA A 1 163 ? -3.595 -16.636 -13.102 1.00 95.94 163 ALA A C 1
ATOM 1216 O O . ALA A 1 163 ? -3.856 -17.369 -14.054 1.00 95.94 163 ALA A O 1
ATOM 1217 N N . PHE A 1 164 ? -3.151 -15.383 -13.254 1.00 96.50 164 PHE A N 1
ATOM 1218 C CA . PHE A 1 164 ? -3.097 -14.704 -14.555 1.00 96.50 164 PHE A CA 1
ATOM 1219 C C . PHE A 1 164 ? -1.680 -14.480 -15.085 1.00 96.50 164 PHE A C 1
ATOM 1221 O O . PHE A 1 164 ? -1.474 -14.538 -16.294 1.00 96.50 164 PHE A O 1
ATOM 1228 N N . VAL A 1 165 ? -0.708 -14.208 -14.208 1.00 94.19 165 VAL A N 1
ATOM 1229 C CA . VAL A 1 165 ? 0.682 -13.902 -14.606 1.00 94.19 165 VAL A CA 1
ATOM 1230 C C . VAL A 1 165 ? 1.562 -15.158 -14.563 1.00 94.19 165 VAL A C 1
ATOM 1232 O O . VAL A 1 165 ? 2.672 -15.160 -15.088 1.00 94.19 165 VAL A O 1
ATOM 1235 N N . HIS A 1 166 ? 1.049 -16.261 -14.003 1.00 93.19 166 HIS A N 1
ATOM 1236 C CA . HIS A 1 166 ? 1.767 -17.527 -13.856 1.00 93.19 166 HIS A CA 1
ATOM 1237 C C . HIS A 1 166 ? 3.129 -17.360 -13.157 1.00 93.19 166 HIS A C 1
ATOM 1239 O O . HIS A 1 166 ? 4.099 -18.044 -13.496 1.00 93.19 166 HIS A O 1
ATOM 1245 N N . GLU A 1 167 ? 3.199 -16.478 -12.152 1.00 89.25 167 GLU A N 1
ATOM 1246 C CA . GLU A 1 167 ? 4.439 -16.162 -11.420 1.00 89.25 167 GLU A CA 1
ATOM 1247 C C . GLU A 1 167 ? 5.100 -17.398 -10.785 1.00 89.25 167 GLU A C 1
ATOM 1249 O O . GLU A 1 167 ? 6.317 -17.450 -10.641 1.00 89.25 167 GLU A O 1
ATOM 1254 N N . TRP A 1 168 ? 4.321 -18.436 -10.462 1.00 92.31 168 TRP A N 1
ATOM 1255 C CA . TRP A 1 168 ? 4.827 -19.687 -9.881 1.00 92.31 168 TRP A CA 1
ATOM 1256 C C . TRP A 1 168 ? 5.403 -20.678 -10.898 1.00 92.31 168 TRP A C 1
ATOM 1258 O O . TRP A 1 168 ? 5.883 -21.738 -10.503 1.00 92.31 168 TRP A O 1
ATOM 1268 N N . SER A 1 169 ? 5.381 -20.370 -12.197 1.00 92.62 169 SER A N 1
ATOM 1269 C CA . SER A 1 169 ? 5.893 -21.280 -13.235 1.00 92.62 169 SER A CA 1
ATOM 1270 C C . SER A 1 169 ? 7.391 -21.581 -13.102 1.00 92.62 169 SER A C 1
ATOM 1272 O O . SER A 1 169 ? 7.829 -22.660 -13.495 1.00 92.62 169 SER A O 1
ATOM 1274 N N . GLY A 1 170 ? 8.168 -20.662 -12.520 1.00 89.81 170 GLY A N 1
ATOM 1275 C CA . GLY A 1 170 ? 9.597 -20.845 -12.253 1.00 89.81 170 GLY A CA 1
ATOM 1276 C C . GLY A 1 170 ? 9.925 -21.453 -10.887 1.00 89.81 170 GLY A C 1
ATOM 1277 O O . GLY A 1 170 ? 11.090 -21.747 -10.628 1.00 89.81 170 GLY A O 1
ATOM 1278 N N . TYR A 1 171 ? 8.935 -21.629 -10.008 1.00 92.94 171 TYR A N 1
ATOM 1279 C CA . TYR A 1 171 ? 9.180 -22.012 -8.618 1.00 92.94 171 TYR A CA 1
ATOM 1280 C C . TYR A 1 171 ? 9.352 -23.517 -8.472 1.00 92.94 171 TYR A C 1
ATOM 1282 O O . TYR A 1 171 ? 8.694 -24.332 -9.126 1.00 92.94 171 TYR A O 1
ATOM 1290 N N . ARG A 1 172 ? 10.220 -23.905 -7.541 1.00 95.12 172 ARG A N 1
ATOM 1291 C CA . ARG A 1 172 ? 10.370 -25.304 -7.148 1.00 95.12 172 ARG A CA 1
ATOM 1292 C C . ARG A 1 172 ? 9.153 -25.729 -6.327 1.00 95.12 172 ARG A C 1
ATOM 1294 O O . ARG A 1 172 ? 8.539 -24.930 -5.624 1.00 95.12 172 ARG A O 1
ATOM 1301 N N . TRP A 1 173 ? 8.806 -27.014 -6.364 1.00 95.62 173 TRP A N 1
ATOM 1302 C CA . TRP A 1 173 ? 7.561 -27.504 -5.753 1.00 95.62 173 TRP A CA 1
ATOM 1303 C C . TRP A 1 173 ? 7.427 -27.182 -4.249 1.00 95.62 173 TRP A C 1
ATOM 1305 O O . TRP A 1 173 ? 6.336 -26.872 -3.776 1.00 95.62 173 TRP A O 1
ATOM 1315 N N . TRP A 1 174 ? 8.532 -27.179 -3.497 1.00 95.56 174 TRP A N 1
ATOM 1316 C CA . TRP A 1 174 ? 8.523 -26.799 -2.078 1.00 95.56 174 TRP A CA 1
ATOM 1317 C C . TRP A 1 174 ? 8.334 -25.294 -1.844 1.00 95.56 174 TRP A C 1
ATOM 1319 O O . TRP A 1 174 ? 7.750 -24.917 -0.834 1.00 95.56 174 TRP A O 1
ATOM 1329 N N . GLU A 1 175 ? 8.787 -24.431 -2.757 1.00 94.75 175 GLU A N 1
ATOM 1330 C CA . GLU A 1 175 ? 8.542 -22.981 -2.692 1.00 94.75 175 GLU A CA 1
ATOM 1331 C C . GLU A 1 175 ? 7.064 -22.691 -2.922 1.00 94.75 175 GLU A C 1
ATOM 1333 O O . GLU A 1 175 ? 6.459 -21.952 -2.149 1.00 94.75 175 GLU A O 1
ATOM 1338 N N . ILE A 1 176 ? 6.460 -23.367 -3.904 1.00 94.88 176 ILE A N 1
ATOM 1339 C CA . ILE A 1 176 ? 5.013 -23.318 -4.144 1.00 94.88 176 ILE A CA 1
ATOM 1340 C C . ILE A 1 176 ? 4.262 -23.763 -2.886 1.00 94.88 176 ILE A C 1
ATOM 1342 O O . ILE A 1 176 ? 3.347 -23.077 -2.438 1.00 94.88 176 ILE A O 1
ATOM 1346 N N . PHE A 1 177 ? 4.666 -24.876 -2.269 1.00 96.06 177 PHE A N 1
ATOM 1347 C CA . PHE A 1 177 ? 4.045 -25.359 -1.036 1.00 96.06 177 PHE A CA 1
ATOM 1348 C C . PHE A 1 177 ? 4.147 -24.343 0.117 1.00 96.06 177 PHE A C 1
ATOM 1350 O O . PHE A 1 177 ? 3.150 -24.090 0.796 1.00 96.06 177 PHE A O 1
ATOM 1357 N N . MET A 1 178 ? 5.310 -23.707 0.310 1.00 95.56 178 MET A N 1
ATOM 1358 C CA . MET A 1 178 ? 5.483 -22.640 1.306 1.00 95.56 178 MET A CA 1
ATOM 1359 C C . MET A 1 178 ? 4.590 -21.426 1.019 1.00 95.56 178 MET A C 1
ATOM 1361 O O . MET A 1 178 ? 3.948 -20.921 1.941 1.00 95.56 178 MET A O 1
ATOM 1365 N N . CYS A 1 179 ? 4.495 -20.991 -0.241 1.00 94.75 179 CYS A N 1
ATOM 1366 C CA . CYS A 1 179 ? 3.595 -19.912 -0.650 1.00 94.75 179 CYS A CA 1
ATOM 1367 C C . CYS A 1 179 ? 2.130 -20.261 -0.377 1.00 94.75 179 CYS A C 1
ATOM 1369 O O . CYS A 1 179 ? 1.406 -19.456 0.202 1.00 94.75 179 CYS A O 1
ATOM 1371 N N . VAL A 1 180 ? 1.693 -21.480 -0.713 1.00 96.25 180 VAL A N 1
ATOM 1372 C CA . VAL A 1 180 ? 0.325 -21.948 -0.439 1.00 96.25 180 VAL A CA 1
ATOM 1373 C C . VAL A 1 180 ? 0.030 -21.919 1.061 1.00 96.25 180 VAL A C 1
ATOM 1375 O O . VAL A 1 180 ? -1.007 -21.392 1.460 1.00 96.25 180 VAL A O 1
ATOM 1378 N N . ILE A 1 181 ? 0.947 -22.406 1.906 1.00 96.62 181 ILE A N 1
ATOM 1379 C CA . ILE A 1 181 ? 0.805 -22.292 3.367 1.00 96.62 181 ILE A CA 1
ATOM 1380 C C . ILE A 1 181 ? 0.703 -20.823 3.784 1.00 96.62 181 ILE A C 1
ATOM 1382 O O . ILE A 1 181 ? -0.157 -20.480 4.595 1.00 96.62 181 ILE A O 1
ATOM 1386 N N . GLY A 1 182 ? 1.538 -19.949 3.221 1.00 95.75 182 GLY A N 1
ATOM 1387 C CA . GLY A 1 182 ? 1.506 -18.520 3.514 1.00 95.75 182 GLY A CA 1
ATOM 1388 C C . GLY A 1 182 ? 0.175 -17.861 3.140 1.00 95.75 182 GLY A C 1
ATOM 1389 O O . GLY A 1 182 ? -0.379 -17.091 3.924 1.00 95.75 182 GLY A O 1
ATOM 1390 N N . VAL A 1 183 ? -0.381 -18.206 1.976 1.00 95.75 183 VAL A N 1
ATOM 1391 C CA . VAL A 1 183 ? -1.692 -17.738 1.494 1.00 95.75 183 VAL A CA 1
ATOM 1392 C C . VAL A 1 183 ? -2.827 -18.250 2.387 1.00 95.75 183 VAL A C 1
ATOM 1394 O O . VAL A 1 183 ? -3.721 -17.482 2.740 1.00 95.75 183 VAL A O 1
ATOM 1397 N N . VAL A 1 184 ? -2.780 -19.514 2.817 1.00 96.25 184 VAL A N 1
ATOM 1398 C CA . VAL A 1 184 ? -3.761 -20.077 3.763 1.00 96.25 184 VAL A CA 1
ATOM 1399 C C . VAL A 1 184 ? -3.657 -19.396 5.129 1.00 96.25 184 VAL A C 1
ATOM 1401 O O . VAL A 1 184 ? -4.681 -19.034 5.704 1.00 96.25 184 VAL A O 1
ATOM 1404 N N . ALA A 1 185 ? -2.445 -19.159 5.635 1.00 95.50 185 ALA A N 1
ATOM 1405 C CA . ALA A 1 185 ? -2.228 -18.444 6.892 1.00 95.50 185 ALA A CA 1
ATOM 1406 C C . ALA A 1 185 ? -2.776 -17.008 6.834 1.00 95.50 185 ALA A C 1
ATOM 1408 O O . ALA A 1 185 ? -3.446 -16.576 7.771 1.00 95.50 185 ALA A O 1
ATOM 1409 N N . LEU A 1 186 ? -2.569 -16.303 5.715 1.00 94.50 186 LEU A N 1
ATOM 1410 C CA . LEU A 1 186 ? -3.172 -14.993 5.444 1.00 94.50 186 LEU A CA 1
ATOM 1411 C C . LEU A 1 186 ? -4.706 -15.059 5.446 1.00 94.50 186 LEU A C 1
ATOM 1413 O O . LEU A 1 186 ? -5.352 -14.259 6.122 1.00 94.50 186 LEU A O 1
ATOM 1417 N N . ALA A 1 187 ? -5.296 -16.024 4.739 1.00 95.19 187 ALA A N 1
ATOM 1418 C CA . ALA A 1 187 ? -6.748 -16.187 4.677 1.00 95.19 187 ALA A CA 1
ATOM 1419 C C . ALA A 1 187 ? -7.356 -16.473 6.062 1.00 95.19 187 ALA A C 1
ATOM 1421 O O . ALA A 1 187 ? -8.355 -15.863 6.447 1.00 95.19 187 ALA A O 1
ATOM 1422 N N . VAL A 1 188 ? -6.722 -17.352 6.845 1.00 94.19 188 VAL A N 1
ATOM 1423 C CA . VAL A 1 188 ? -7.128 -17.662 8.224 1.00 94.19 188 VAL A CA 1
ATOM 1424 C C . VAL A 1 188 ? -6.983 -16.437 9.125 1.00 94.19 188 VAL A C 1
ATOM 1426 O O . VAL A 1 188 ? -7.885 -16.154 9.911 1.00 94.19 188 VAL A O 1
ATOM 1429 N N . ALA A 1 189 ? -5.893 -15.678 8.997 1.00 92.56 189 ALA A N 1
ATOM 1430 C CA . ALA A 1 189 ? -5.682 -14.453 9.759 1.00 92.56 189 ALA A CA 1
ATOM 1431 C C . ALA A 1 189 ? -6.775 -13.409 9.493 1.00 92.56 189 ALA A C 1
ATOM 1433 O O . ALA A 1 189 ? -7.325 -12.845 10.440 1.00 92.56 189 ALA A O 1
ATOM 1434 N N . ILE A 1 190 ? -7.131 -13.195 8.223 1.00 91.44 190 ILE A N 1
ATOM 1435 C CA . ILE A 1 190 ? -8.223 -12.296 7.829 1.00 91.44 190 ILE A CA 1
ATOM 1436 C C . ILE A 1 190 ? -9.553 -12.801 8.406 1.00 91.44 190 ILE A C 1
ATOM 1438 O O . ILE A 1 190 ? -10.281 -12.033 9.033 1.00 91.44 190 ILE A O 1
ATOM 1442 N N . GLY A 1 191 ? -9.842 -14.100 8.272 1.00 91.50 191 GLY A N 1
ATOM 1443 C CA . GLY A 1 191 ? -11.048 -14.717 8.827 1.00 91.50 191 GLY A CA 1
ATOM 1444 C C . GLY A 1 191 ? -11.171 -14.510 10.339 1.00 91.50 191 GLY A C 1
ATOM 1445 O O . GLY A 1 191 ? -12.170 -13.969 10.807 1.00 91.50 191 GLY A O 1
ATOM 1446 N N . ILE A 1 192 ? -10.137 -14.865 11.109 1.00 90.62 192 ILE A N 1
ATOM 1447 C CA . ILE A 1 192 ? -10.105 -14.672 12.571 1.00 90.62 192 ILE A CA 1
ATOM 1448 C C . ILE A 1 192 ? -10.241 -13.187 12.932 1.00 90.62 192 ILE A C 1
ATOM 1450 O O . ILE A 1 192 ? -10.954 -12.857 13.882 1.00 90.62 192 ILE A O 1
ATOM 1454 N N . GLY A 1 193 ? -9.596 -12.302 12.164 1.00 86.38 193 GLY A N 1
ATOM 1455 C CA . GLY A 1 193 ? -9.685 -10.852 12.328 1.00 86.38 193 GLY A CA 1
ATOM 1456 C C . GLY A 1 193 ? -11.126 -10.342 12.306 1.00 86.38 193 GLY A C 1
ATOM 1457 O O . GLY A 1 193 ? -11.506 -9.589 13.197 1.00 86.38 193 GLY A O 1
ATOM 1458 N N . PHE A 1 194 ? -11.942 -10.817 11.361 1.00 84.44 194 PHE A N 1
ATOM 1459 C CA . PHE A 1 194 ? -13.354 -10.428 11.250 1.00 84.44 194 PHE A CA 1
ATOM 1460 C C . PHE A 1 194 ? -14.296 -11.212 12.178 1.00 84.44 194 PHE A C 1
ATOM 1462 O O . PHE A 1 194 ? -15.283 -10.663 12.665 1.00 84.44 194 PHE A O 1
ATOM 1469 N N . LEU A 1 195 ? -14.012 -12.487 12.464 1.00 85.06 195 LEU A N 1
ATOM 1470 C CA . LEU A 1 195 ? -14.836 -13.317 13.355 1.00 85.06 195 LEU A CA 1
ATOM 1471 C C . LEU A 1 195 ? -14.784 -12.859 14.821 1.00 85.06 195 LEU A C 1
ATOM 1473 O O . LEU A 1 195 ? -15.767 -13.032 15.545 1.00 85.06 195 LEU A O 1
ATOM 1477 N N . GLY A 1 196 ? -13.663 -12.276 15.256 1.00 71.94 196 GLY A N 1
ATOM 1478 C CA . GLY A 1 196 ? -13.465 -11.796 16.626 1.00 71.94 196 GLY A CA 1
ATOM 1479 C C . GLY A 1 196 ? -14.255 -10.534 16.998 1.00 71.94 196 GLY A C 1
ATOM 1480 O O . GLY A 1 196 ? -14.372 -10.238 18.185 1.00 71.94 196 GLY A O 1
ATOM 1481 N N . ASP A 1 197 ? -14.820 -9.819 16.020 1.00 65.38 197 ASP A N 1
ATOM 1482 C CA . ASP A 1 197 ? -15.484 -8.521 16.213 1.00 65.38 197 ASP A CA 1
ATOM 1483 C C . ASP A 1 197 ? -17.022 -8.594 16.272 1.00 65.38 197 ASP A C 1
ATOM 1485 O O . ASP A 1 197 ? -17.701 -7.575 16.169 1.00 65.38 197 ASP A O 1
ATOM 1489 N N . LYS A 1 198 ? -17.606 -9.777 16.521 1.00 54.75 198 LYS A N 1
ATOM 1490 C CA . LYS A 1 198 ? -19.051 -9.920 16.785 1.00 54.75 198 LYS A CA 1
ATOM 1491 C C . LYS A 1 198 ? -19.461 -9.234 18.105 1.00 54.75 198 LYS A C 1
ATOM 1493 O O . LYS A 1 198 ? -19.623 -9.884 19.135 1.00 54.75 198 LYS A O 1
ATOM 1498 N N . LYS A 1 199 ? -19.669 -7.917 18.063 1.00 51.69 199 LYS A N 1
ATOM 1499 C CA . LYS A 1 199 ? -20.563 -7.154 18.952 1.00 51.69 199 LYS A CA 1
ATOM 1500 C C . LYS A 1 199 ? -21.829 -6.771 18.166 1.00 51.69 199 LYS A C 1
ATOM 1502 O O . LYS A 1 199 ? -21.744 -6.653 16.945 1.00 51.69 199 LYS A O 1
ATOM 1507 N N . PRO A 1 200 ? -23.001 -6.667 18.824 1.00 39.03 200 PRO A N 1
ATOM 1508 C CA . PRO A 1 200 ? -24.286 -6.551 18.143 1.00 39.03 200 PRO A CA 1
ATOM 1509 C C . PRO A 1 200 ? -24.328 -5.282 17.295 1.00 39.03 200 PRO A C 1
ATOM 1511 O O . PRO A 1 200 ? -23.931 -4.213 17.750 1.00 39.03 200 PRO A O 1
ATOM 1514 N N . VAL A 1 201 ? -24.799 -5.454 16.064 1.00 41.97 201 VAL A N 1
ATOM 1515 C CA . VAL A 1 201 ? -25.149 -4.409 15.104 1.00 41.97 201 VAL A CA 1
ATOM 1516 C C . VAL A 1 201 ? -25.899 -3.296 15.842 1.00 41.97 201 VAL A C 1
ATOM 1518 O O . VAL A 1 201 ? -27.016 -3.519 16.297 1.00 41.97 201 VAL A O 1
ATOM 1521 N N . GLN A 1 202 ? -25.279 -2.126 16.010 1.00 39.44 202 GLN A N 1
ATOM 1522 C CA . GLN A 1 202 ? -26.050 -0.910 16.248 1.00 39.44 202 GLN A CA 1
ATOM 1523 C C . GLN A 1 202 ? -26.746 -0.583 14.931 1.00 39.44 202 GLN A C 1
ATOM 1525 O O . GLN A 1 202 ? -26.109 -0.550 13.877 1.00 39.44 202 GLN A O 1
ATOM 1530 N N . ASP A 1 203 ? -28.067 -0.474 15.014 1.00 39.41 203 ASP A N 1
ATOM 1531 C CA . ASP A 1 203 ? -28.986 -0.377 13.893 1.00 39.41 203 ASP A CA 1
ATOM 1532 C C . ASP A 1 203 ? -28.554 0.666 12.860 1.00 39.41 203 ASP A C 1
ATOM 1534 O O . ASP A 1 203 ? -28.553 1.870 13.097 1.00 39.41 203 ASP A O 1
ATOM 1538 N N . ILE A 1 204 ? -28.307 0.178 11.647 1.00 44.06 204 ILE A N 1
ATOM 1539 C CA . ILE A 1 204 ? -28.120 0.960 10.416 1.00 44.06 204 ILE A CA 1
ATOM 1540 C C . ILE A 1 204 ? -29.348 1.865 10.130 1.00 44.06 204 ILE A C 1
ATOM 1542 O O . ILE A 1 204 ? -29.271 2.791 9.328 1.00 44.06 204 ILE A O 1
ATOM 1546 N N . SER A 1 205 ? -30.471 1.648 10.827 1.00 36.72 205 SER A N 1
ATOM 1547 C CA . SER A 1 205 ? -31.704 2.432 10.719 1.00 36.72 205 SER A CA 1
ATOM 1548 C C . SER A 1 205 ? -31.655 3.814 11.386 1.00 36.72 205 SER A C 1
ATOM 1550 O O . SER A 1 205 ? -32.478 4.650 11.027 1.00 36.72 205 SER A O 1
ATOM 1552 N N . SER A 1 206 ? -30.737 4.099 12.322 1.00 33.38 206 SER A N 1
ATOM 1553 C CA . SER A 1 206 ? -30.722 5.402 13.025 1.00 33.38 206 SER A CA 1
ATOM 1554 C C . SER A 1 206 ? -29.830 6.462 12.370 1.00 33.38 206 SER A C 1
ATOM 1556 O O . SER A 1 206 ? -29.810 7.607 12.807 1.00 33.38 206 SER A O 1
ATOM 1558 N N . MET A 1 207 ? -29.083 6.105 11.322 1.00 36.47 207 MET A N 1
ATOM 1559 C CA . MET A 1 207 ? -28.138 7.012 10.656 1.00 36.47 207 MET A CA 1
ATOM 1560 C C . MET A 1 207 ? -28.776 7.783 9.485 1.00 36.47 207 MET A C 1
ATOM 1562 O O . MET A 1 207 ? -28.228 8.787 9.041 1.00 36.47 207 MET A O 1
ATOM 1566 N N . GLY A 1 208 ? -29.960 7.354 9.028 1.00 31.64 208 GLY A N 1
ATOM 1567 C CA . GLY A 1 208 ? -30.772 8.085 8.049 1.00 31.64 208 GLY A CA 1
ATOM 1568 C C . GLY A 1 208 ? -31.537 9.277 8.638 1.00 31.64 208 GLY A C 1
ATOM 1569 O O . GLY A 1 208 ? -31.759 10.247 7.927 1.00 31.64 208 GLY A O 1
ATOM 1570 N N . GLU A 1 209 ? -31.891 9.244 9.929 1.00 33.66 209 GLU A N 1
ATOM 1571 C CA . GLU A 1 209 ? -32.626 10.343 10.584 1.00 33.66 209 GLU A CA 1
ATOM 1572 C C . GLU A 1 209 ? -31.704 11.419 11.190 1.00 33.66 209 GLU A C 1
ATOM 1574 O O . GLU A 1 209 ? -32.084 12.589 11.241 1.00 33.66 209 GLU A O 1
ATOM 1579 N N . ILE A 1 210 ? -30.466 11.071 11.574 1.00 37.84 210 ILE A N 1
ATOM 1580 C CA . ILE A 1 210 ? -29.482 12.050 12.082 1.00 37.84 210 ILE A CA 1
ATOM 1581 C C . ILE A 1 210 ? -28.972 12.955 10.949 1.00 37.84 210 ILE A C 1
ATOM 1583 O O . ILE A 1 210 ? -28.821 14.156 11.158 1.00 37.84 210 ILE A O 1
ATOM 1587 N N . SER A 1 211 ? -28.816 12.417 9.730 1.00 37.25 211 SER A N 1
ATOM 1588 C CA . SER A 1 211 ? -28.415 13.203 8.551 1.00 37.25 211 SER A CA 1
ATOM 1589 C C . SER A 1 211 ? -29.394 14.341 8.251 1.00 37.25 211 SER A C 1
ATOM 1591 O O . SER A 1 211 ? -28.957 15.428 7.903 1.00 37.25 211 SER A O 1
ATOM 1593 N N . SER A 1 212 ? -30.700 14.125 8.432 1.00 38.16 212 SER A N 1
ATOM 1594 C CA . SER A 1 212 ? -31.724 15.144 8.165 1.00 38.16 212 SER A CA 1
ATOM 1595 C C . SER A 1 212 ? -31.853 16.209 9.259 1.00 38.16 212 SER A C 1
ATOM 1597 O O . SER A 1 212 ? -32.257 17.327 8.958 1.00 38.16 212 SER A O 1
ATOM 1599 N N . ALA A 1 213 ? -31.522 15.891 10.514 1.00 37.28 213 ALA A N 1
ATOM 1600 C CA . ALA A 1 213 ? -31.584 16.855 11.616 1.00 37.28 213 ALA A CA 1
ATOM 1601 C C . ALA A 1 213 ? -30.317 17.730 11.688 1.00 37.28 213 ALA A C 1
ATOM 1603 O O . ALA A 1 213 ? -30.428 18.940 11.861 1.00 37.28 213 ALA A O 1
ATOM 1604 N N . GLU A 1 214 ? -29.128 17.149 11.469 1.00 42.22 214 GLU A N 1
ATOM 1605 C CA . GLU A 1 214 ? -27.870 17.912 11.395 1.00 42.22 214 GLU A CA 1
ATOM 1606 C C . GLU A 1 214 ? -27.734 18.719 10.088 1.00 42.22 214 GLU A C 1
ATOM 1608 O O . GLU A 1 214 ? -27.069 19.754 10.096 1.00 42.22 214 GLU A O 1
ATOM 1613 N N . GLU A 1 215 ? -28.360 18.308 8.971 1.00 41.59 215 GLU A N 1
ATOM 1614 C CA . GLU A 1 215 ? -28.459 19.160 7.769 1.00 41.59 215 GLU A CA 1
ATOM 1615 C C . GLU A 1 215 ? -29.330 20.397 8.007 1.00 41.59 215 GLU A C 1
ATOM 1617 O O . GLU A 1 215 ? -28.991 21.461 7.501 1.00 41.59 215 GLU A O 1
ATOM 1622 N N . LEU A 1 216 ? -30.403 20.286 8.798 1.00 39.62 216 LEU A N 1
ATOM 1623 C CA . LEU A 1 216 ? -31.273 21.417 9.135 1.00 39.62 216 LEU A CA 1
ATOM 1624 C C . LEU A 1 216 ? -30.580 22.414 10.079 1.00 39.62 216 LEU A C 1
ATOM 1626 O O . LEU A 1 216 ? -30.627 23.608 9.811 1.00 39.62 216 LEU A O 1
ATOM 1630 N N . GLU A 1 217 ? -29.857 21.945 11.104 1.00 42.53 217 GLU A N 1
ATOM 1631 C CA . GLU A 1 217 ? -29.080 22.841 11.984 1.00 42.53 217 GLU A CA 1
ATOM 1632 C C . GLU A 1 217 ? -27.871 23.474 11.266 1.00 42.53 217 GLU A C 1
ATOM 1634 O O . GLU A 1 217 ? -27.595 24.658 11.449 1.00 42.53 217 GLU A O 1
ATOM 1639 N N . ARG A 1 218 ? -27.184 22.745 10.368 1.00 40.19 218 ARG A N 1
ATOM 1640 C CA . ARG A 1 218 ? -26.103 23.335 9.551 1.00 40.19 218 ARG A CA 1
ATOM 1641 C C . ARG A 1 218 ? -26.603 24.317 8.498 1.00 40.19 218 ARG A C 1
ATOM 1643 O O . ARG A 1 218 ? -25.821 25.157 8.064 1.00 40.19 218 ARG A O 1
ATOM 1650 N N . GLN A 1 219 ? -27.846 24.201 8.036 1.00 36.72 219 GLN A N 1
ATOM 1651 C CA . GLN A 1 219 ? -28.386 25.127 7.045 1.00 36.72 219 GLN A CA 1
ATOM 1652 C C . GLN A 1 219 ? -28.669 26.505 7.660 1.00 36.72 219 GLN A C 1
ATOM 1654 O O . GLN A 1 219 ? -28.367 27.507 7.013 1.00 36.72 219 GLN A O 1
ATOM 1659 N N . ASP A 1 220 ? -29.114 26.548 8.918 1.00 41.97 220 ASP A N 1
ATOM 1660 C CA . ASP A 1 220 ? -29.304 27.796 9.669 1.00 41.97 220 ASP A CA 1
ATOM 1661 C C . ASP A 1 220 ? -27.951 28.469 10.004 1.00 41.97 220 ASP A C 1
ATOM 1663 O O . ASP A 1 220 ? -27.776 29.663 9.757 1.00 41.97 220 ASP A O 1
ATOM 1667 N N . ASP A 1 221 ? -26.939 27.699 10.432 1.00 44.69 221 ASP A N 1
ATOM 1668 C CA . ASP A 1 221 ? -25.594 28.238 10.723 1.00 44.69 221 ASP A CA 1
ATOM 1669 C C . ASP A 1 221 ? -24.882 28.795 9.467 1.00 44.69 221 ASP A C 1
ATOM 1671 O O . ASP A 1 221 ? -24.120 29.766 9.536 1.00 44.69 221 ASP A O 1
ATOM 1675 N N . ILE A 1 222 ? -25.120 28.192 8.292 1.00 45.06 222 ILE A N 1
ATOM 1676 C CA . ILE A 1 222 ? -24.535 28.644 7.019 1.00 45.06 222 ILE A CA 1
ATOM 1677 C C . ILE A 1 222 ? -25.219 29.923 6.513 1.00 45.06 222 ILE A C 1
ATOM 1679 O O . ILE A 1 222 ? -24.535 30.759 5.916 1.00 45.06 222 ILE A O 1
ATOM 1683 N N . GLU A 1 223 ? -26.527 30.108 6.729 1.00 49.78 223 GLU A N 1
ATOM 1684 C CA . GLU A 1 223 ? -27.217 31.354 6.358 1.00 49.78 223 GLU A CA 1
ATOM 1685 C C . GLU A 1 223 ? -26.720 32.548 7.188 1.00 49.78 223 GLU A C 1
ATOM 1687 O O . GLU A 1 223 ? -26.428 33.607 6.614 1.00 49.78 223 GLU A O 1
ATOM 1692 N N . ASP A 1 224 ? -26.489 32.353 8.489 1.00 51.88 224 ASP A N 1
ATOM 1693 C CA . ASP A 1 224 ? -25.962 33.389 9.383 1.00 51.88 224 ASP A CA 1
ATOM 1694 C C . ASP A 1 224 ? -24.518 33.798 9.021 1.00 51.88 224 ASP A C 1
ATOM 1696 O O . ASP A 1 224 ? -24.202 34.993 8.911 1.00 51.88 224 ASP A O 1
ATOM 1700 N N . GLU A 1 225 ? -23.637 32.831 8.725 1.00 50.94 225 GLU A N 1
ATOM 1701 C CA . GLU A 1 225 ? -22.261 33.122 8.288 1.00 50.94 225 GLU A CA 1
ATOM 1702 C C . GLU A 1 225 ? -22.231 33.808 6.901 1.00 50.94 225 GLU A C 1
ATOM 1704 O O . GLU A 1 225 ? -21.352 34.635 6.606 1.00 50.94 225 GLU A O 1
ATOM 1709 N N . TYR A 1 226 ? -23.210 33.527 6.031 1.00 56.00 226 TYR A N 1
ATOM 1710 C CA . TYR A 1 226 ? -23.330 34.180 4.723 1.00 56.00 226 TYR A CA 1
ATOM 1711 C C . TYR A 1 226 ? -23.818 35.634 4.829 1.00 56.00 226 TYR A C 1
ATOM 1713 O O . TYR A 1 226 ? -23.362 36.498 4.060 1.00 56.00 226 TYR A O 1
ATOM 1721 N N . GLU A 1 227 ? -24.712 35.940 5.774 1.00 59.66 227 GLU A N 1
ATOM 1722 C CA . GLU A 1 227 ? -25.146 37.313 6.047 1.00 59.66 227 GLU A CA 1
ATOM 1723 C C . GLU A 1 227 ? -24.01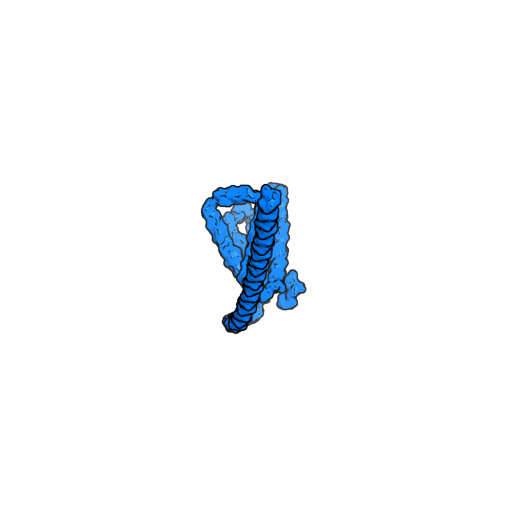9 38.160 6.651 1.00 59.66 227 GLU A C 1
ATOM 1725 O O . GLU A 1 227 ? -23.762 39.271 6.160 1.00 59.66 227 GLU A O 1
ATOM 1730 N N . GLU A 1 228 ? -23.275 37.632 7.629 1.00 64.50 228 GLU A N 1
ATOM 1731 C CA . GLU A 1 228 ? -22.181 38.360 8.285 1.00 64.50 228 GLU A CA 1
ATOM 1732 C C . GLU A 1 228 ? -21.059 38.719 7.289 1.00 64.50 228 GLU A C 1
ATOM 1734 O O . GLU A 1 228 ? -20.623 39.877 7.193 1.00 64.50 228 GLU A O 1
ATOM 1739 N N . ASN A 1 229 ? -20.680 37.769 6.427 1.00 54.25 229 ASN A N 1
ATOM 1740 C CA . ASN A 1 229 ? -19.690 37.993 5.370 1.00 54.25 229 ASN A CA 1
ATOM 1741 C C . ASN A 1 229 ? -20.153 39.022 4.319 1.00 54.25 229 ASN A C 1
ATOM 1743 O O . ASN A 1 229 ? -19.352 39.818 3.803 1.00 54.25 229 ASN A O 1
ATOM 1747 N N . ASN A 1 230 ? -21.450 39.063 3.998 1.00 65.88 230 ASN A N 1
ATOM 1748 C CA . ASN A 1 230 ? -22.000 40.061 3.078 1.00 65.88 230 ASN A CA 1
ATOM 1749 C C . ASN A 1 230 ? -22.036 41.471 3.686 1.00 65.88 230 ASN A C 1
ATOM 1751 O O . ASN A 1 230 ? -21.821 42.456 2.963 1.00 65.88 230 ASN A O 1
ATOM 1755 N N . ILE A 1 231 ? -22.270 41.591 4.994 1.00 75.50 231 ILE A N 1
ATOM 1756 C CA . ILE A 1 231 ? -22.212 42.869 5.715 1.00 75.50 231 ILE A CA 1
ATOM 1757 C C . ILE A 1 231 ? -20.772 43.398 5.731 1.00 75.50 231 ILE A C 1
ATOM 1759 O O . ILE A 1 231 ? -20.536 44.553 5.350 1.00 75.50 231 ILE A O 1
ATOM 1763 N N . GLU A 1 232 ? -19.789 42.550 6.052 1.00 74.94 232 GLU A N 1
ATOM 1764 C CA . GLU A 1 232 ? -18.378 42.952 6.105 1.00 74.94 232 GLU A CA 1
ATOM 1765 C C . GLU A 1 232 ? -17.851 43.388 4.721 1.00 74.94 232 GLU A C 1
ATOM 1767 O O . GLU A 1 232 ? -17.123 44.384 4.579 1.00 74.94 232 GLU A O 1
ATOM 1772 N N . LYS A 1 233 ? -18.286 42.704 3.655 1.00 72.69 233 LYS A N 1
ATOM 1773 C CA . LYS A 1 233 ? -17.962 43.069 2.267 1.00 72.69 233 LYS A CA 1
ATOM 1774 C C . LYS A 1 233 ? -18.572 44.417 1.869 1.00 72.69 233 LYS A C 1
ATOM 1776 O O . LYS A 1 233 ? -17.871 45.261 1.300 1.00 72.69 233 LYS A O 1
ATOM 1781 N N . LYS A 1 234 ? -19.839 44.673 2.225 1.00 77.75 234 LYS A N 1
ATOM 1782 C CA . LYS A 1 234 ? -20.506 45.969 1.988 1.00 77.75 234 LYS A CA 1
ATOM 1783 C C . LYS A 1 234 ? -19.818 47.113 2.740 1.00 77.75 234 LYS A C 1
ATOM 1785 O O . LYS A 1 234 ? -19.661 48.202 2.176 1.00 77.75 234 LYS A O 1
ATOM 1790 N N . GLU A 1 235 ? -19.344 46.884 3.965 1.00 81.00 235 GLU A N 1
ATOM 1791 C CA . GLU A 1 235 ? -18.564 47.880 4.710 1.00 81.00 235 GLU A CA 1
ATOM 1792 C C . GLU A 1 235 ? -17.212 48.191 4.056 1.00 81.00 235 GLU A C 1
ATOM 1794 O O . GLU A 1 235 ? -16.840 49.366 3.917 1.00 81.00 235 GLU A O 1
ATOM 1799 N N . LYS A 1 236 ? -16.474 47.159 3.625 1.00 77.19 236 LYS A N 1
ATOM 1800 C CA . LYS A 1 236 ? -15.180 47.317 2.938 1.00 77.19 236 LYS A CA 1
ATOM 1801 C C . LYS A 1 236 ? -15.337 48.113 1.639 1.00 77.19 236 LYS A C 1
ATOM 1803 O O . LYS A 1 236 ? -14.535 49.015 1.364 1.00 77.19 236 LYS A O 1
ATOM 1808 N N . ASP A 1 237 ? -16.404 47.867 0.883 1.00 81.69 237 ASP A N 1
ATOM 1809 C CA . ASP A 1 237 ? -16.699 48.601 -0.350 1.00 81.69 237 ASP A CA 1
ATOM 1810 C C . ASP A 1 237 ? -17.140 50.049 -0.096 1.00 81.69 237 ASP A C 1
ATOM 1812 O O . ASP A 1 237 ? -16.741 50.960 -0.837 1.00 81.69 237 ASP A O 1
ATOM 1816 N N . LYS A 1 238 ? -17.888 50.306 0.985 1.00 85.25 238 LYS A N 1
ATOM 1817 C CA . LYS A 1 238 ? -18.245 51.668 1.417 1.00 85.25 238 LYS A CA 1
ATOM 1818 C C . LYS A 1 238 ? -16.997 52.465 1.817 1.00 85.25 238 LYS A C 1
ATOM 1820 O O . LYS A 1 238 ? -16.778 53.558 1.289 1.00 85.25 238 LYS A O 1
ATOM 1825 N N . LYS A 1 239 ? -16.100 51.874 2.621 1.00 83.12 239 LYS A N 1
ATOM 1826 C CA . LYS A 1 239 ? -14.809 52.480 3.011 1.00 83.12 239 LYS A CA 1
ATOM 1827 C C . LYS A 1 239 ? -13.924 52.784 1.792 1.00 83.12 239 LYS A C 1
ATOM 1829 O O . LYS A 1 239 ? -13.327 53.863 1.718 1.00 83.12 239 LYS A O 1
ATOM 1834 N N . LYS A 1 240 ? -13.876 51.893 0.790 1.00 80.94 240 LYS A N 1
ATOM 1835 C CA . LYS A 1 240 ? -13.158 52.138 -0.479 1.00 80.94 240 LYS A CA 1
ATOM 1836 C C . LYS A 1 240 ? -13.759 53.300 -1.278 1.00 80.94 240 LYS A C 1
ATOM 1838 O O . LYS A 1 240 ? -13.007 54.144 -1.776 1.00 80.94 240 LYS A O 1
ATOM 1843 N N . LYS A 1 241 ? -15.091 53.382 -1.390 1.00 83.25 241 LYS A N 1
ATOM 1844 C CA . LYS A 1 241 ? -15.777 54.489 -2.087 1.00 83.25 241 LYS A CA 1
ATOM 1845 C C . LYS A 1 241 ? -15.525 55.837 -1.405 1.00 83.25 241 LYS A C 1
ATOM 1847 O O . LYS A 1 241 ? -15.249 56.820 -2.099 1.00 83.25 241 LYS A O 1
ATOM 1852 N N . ASP A 1 242 ? -15.535 55.880 -0.077 1.00 86.19 242 ASP A N 1
ATOM 1853 C CA . ASP A 1 242 ? -15.292 57.110 0.684 1.00 86.19 242 ASP A CA 1
ATOM 1854 C C . ASP A 1 242 ? -13.837 57.579 0.593 1.00 86.19 242 ASP A C 1
ATOM 1856 O O . ASP A 1 242 ? -13.580 58.777 0.425 1.00 86.19 242 ASP A O 1
ATOM 1860 N N . LYS A 1 243 ? -12.875 56.645 0.602 1.00 85.25 243 LYS A N 1
ATOM 1861 C CA . LYS A 1 243 ? -11.459 56.956 0.354 1.00 85.25 243 LYS A CA 1
ATOM 1862 C C . LYS A 1 243 ? -11.265 57.559 -1.042 1.00 85.25 243 LYS A C 1
ATOM 1864 O O . LYS A 1 243 ? -10.699 58.642 -1.169 1.00 85.25 243 LYS A O 1
ATOM 1869 N N . LYS A 1 244 ? -11.864 56.948 -2.073 1.00 83.31 244 LYS A N 1
ATOM 1870 C CA . LYS A 1 244 ? -11.795 57.439 -3.462 1.00 83.31 244 LYS A CA 1
ATOM 1871 C C . LYS A 1 244 ? -12.424 58.832 -3.627 1.00 83.31 244 LYS A C 1
ATOM 1873 O O . LYS A 1 244 ? -11.890 59.662 -4.363 1.00 83.31 244 LYS A O 1
ATOM 1878 N N . LYS A 1 245 ? -13.521 59.130 -2.915 1.00 85.12 245 LYS A N 1
ATOM 1879 C CA . LYS A 1 245 ? -14.125 60.479 -2.881 1.00 85.12 245 LYS A CA 1
ATOM 1880 C C . LYS A 1 245 ? -13.220 61.508 -2.194 1.00 85.12 245 LYS A C 1
ATOM 1882 O O . LYS A 1 245 ? -13.091 62.623 -2.703 1.00 85.12 245 LYS A O 1
ATOM 1887 N N . LYS A 1 246 ? -12.578 61.155 -1.072 1.00 83.50 246 LYS A N 1
ATOM 1888 C CA . LYS A 1 246 ? -11.628 62.041 -0.369 1.00 83.50 246 LYS A CA 1
ATOM 1889 C C . LYS A 1 246 ? -10.408 62.365 -1.234 1.00 83.50 246 LYS A C 1
ATOM 1891 O O . LYS A 1 246 ? -10.023 63.533 -1.309 1.00 83.50 246 LYS A O 1
ATOM 1896 N N . ASP A 1 247 ? -9.865 61.374 -1.934 1.00 86.06 247 ASP A N 1
ATOM 1897 C CA . ASP A 1 247 ? -8.705 61.559 -2.812 1.00 86.06 247 ASP A CA 1
ATOM 1898 C C . ASP A 1 247 ? -9.045 62.436 -4.025 1.00 86.06 247 ASP A C 1
ATOM 1900 O O . ASP A 1 247 ? -8.287 63.350 -4.362 1.00 86.06 247 ASP A O 1
ATOM 1904 N N . LYS A 1 248 ? -10.236 62.255 -4.618 1.00 87.06 248 LYS A N 1
ATOM 1905 C CA . LYS A 1 248 ? -10.727 63.127 -5.699 1.00 87.06 248 LYS A CA 1
ATOM 1906 C C . LYS A 1 248 ? -10.880 64.580 -5.232 1.00 87.06 248 LYS A C 1
ATOM 1908 O O . LYS A 1 248 ? -10.358 65.483 -5.875 1.00 87.06 248 LYS A O 1
ATOM 1913 N N . LYS A 1 249 ? -11.483 64.810 -4.057 1.00 84.69 249 LYS A N 1
ATOM 1914 C CA . LYS A 1 249 ? -11.672 66.163 -3.497 1.00 84.69 249 LYS A CA 1
ATOM 1915 C C . LYS A 1 249 ? -10.342 66.858 -3.160 1.00 84.69 249 LYS A C 1
ATOM 1917 O O . LYS A 1 249 ? -10.238 68.074 -3.308 1.00 84.69 249 LYS A O 1
ATOM 1922 N N . LYS A 1 250 ? -9.318 66.105 -2.729 1.00 83.88 250 LYS A N 1
ATOM 1923 C CA . LYS A 1 250 ? -7.953 66.631 -2.534 1.00 83.88 250 LYS A CA 1
ATOM 1924 C C . LYS A 1 250 ? -7.299 67.023 -3.860 1.00 83.88 250 LYS A C 1
ATOM 1926 O O . LYS A 1 250 ? -6.684 68.086 -3.928 1.00 83.88 250 LYS A O 1
ATOM 1931 N N . LYS A 1 251 ? -7.457 66.203 -4.905 1.00 84.06 251 LYS A N 1
ATOM 1932 C CA . LYS A 1 251 ? -6.921 66.492 -6.243 1.00 84.06 251 LYS A CA 1
ATOM 1933 C C . LYS A 1 251 ? -7.553 67.756 -6.832 1.00 84.06 251 LYS A C 1
ATOM 1935 O O . LYS A 1 251 ? -6.822 68.649 -7.245 1.00 84.06 251 LYS A O 1
ATOM 1940 N N . ASP A 1 252 ? -8.876 67.887 -6.740 1.00 85.31 252 ASP A N 1
ATOM 1941 C CA . ASP A 1 252 ? -9.603 69.055 -7.254 1.00 85.31 252 ASP A CA 1
ATOM 1942 C C . ASP A 1 252 ? -9.222 70.355 -6.515 1.00 85.31 252 ASP A C 1
ATOM 1944 O O . ASP A 1 252 ? -9.061 71.400 -7.145 1.00 85.31 252 ASP A O 1
ATOM 1948 N N . LYS A 1 253 ? -9.009 70.303 -5.187 1.00 83.50 253 LYS A N 1
ATOM 1949 C CA . LYS A 1 253 ? -8.506 71.457 -4.414 1.00 83.50 253 LYS A CA 1
ATOM 1950 C C . LYS A 1 253 ? -7.094 71.872 -4.833 1.00 83.50 253 LYS A C 1
ATOM 1952 O O . LYS A 1 253 ? -6.845 73.064 -4.980 1.00 83.50 253 LYS A O 1
ATOM 1957 N N . LYS A 1 254 ? -6.191 70.910 -5.056 1.00 83.44 254 LYS A N 1
ATOM 1958 C CA . LYS A 1 254 ? -4.816 71.195 -5.501 1.00 83.44 254 LYS A CA 1
ATOM 1959 C C . LYS A 1 254 ? -4.797 71.825 -6.898 1.00 83.44 254 LYS A C 1
ATOM 1961 O O . LYS A 1 254 ? -4.049 72.765 -7.132 1.00 83.44 254 LYS A O 1
ATOM 1966 N N . THR A 1 255 ? -5.660 71.362 -7.804 1.00 82.12 255 THR A N 1
ATOM 1967 C CA . THR A 1 255 ? -5.789 71.948 -9.147 1.00 82.12 255 THR A CA 1
ATOM 1968 C C . THR A 1 255 ? -6.361 73.368 -9.118 1.00 82.12 255 THR A C 1
ATOM 1970 O O . THR A 1 255 ? -5.916 74.201 -9.901 1.00 82.12 255 THR A O 1
ATOM 1973 N N . LYS A 1 256 ? -7.312 73.674 -8.222 1.00 81.75 256 LYS A N 1
ATOM 1974 C CA . LYS A 1 256 ? -7.827 75.048 -8.065 1.00 81.75 256 LYS A CA 1
ATOM 1975 C C . LYS A 1 256 ? -6.775 76.011 -7.506 1.00 81.75 256 LYS A C 1
ATOM 1977 O O . LYS A 1 256 ? -6.605 77.075 -8.083 1.00 81.75 256 LYS A O 1
ATOM 1982 N N . ALA A 1 257 ? -6.030 75.603 -6.476 1.00 80.31 257 ALA A N 1
ATOM 1983 C CA . ALA A 1 257 ? -4.972 76.431 -5.889 1.00 80.31 257 ALA A CA 1
ATOM 1984 C C . ALA A 1 257 ? -3.861 76.777 -6.900 1.00 80.31 257 ALA A C 1
ATOM 1986 O O . ALA A 1 257 ? -3.425 77.920 -6.969 1.00 80.31 257 ALA A O 1
ATOM 1987 N N . ASN A 1 258 ? -3.459 75.818 -7.746 1.00 79.94 258 ASN A N 1
ATOM 1988 C CA . ASN A 1 258 ? -2.481 76.090 -8.806 1.00 79.94 258 ASN A CA 1
ATOM 1989 C C . ASN A 1 258 ? -3.004 77.089 -9.854 1.00 79.94 258 ASN A C 1
ATOM 1991 O O . ASN A 1 258 ? -2.238 77.923 -10.320 1.00 79.94 258 ASN A O 1
ATOM 1995 N N . LYS A 1 259 ? -4.295 77.029 -10.213 1.00 79.50 259 LYS A N 1
ATOM 1996 C CA . LYS A 1 259 ? -4.890 77.968 -11.179 1.00 79.50 259 LYS A CA 1
ATOM 1997 C C . LYS A 1 259 ? -5.023 79.392 -10.634 1.00 79.50 259 LYS A C 1
ATOM 1999 O O . LYS A 1 259 ? -4.965 80.331 -11.418 1.00 79.50 259 LYS A O 1
ATOM 2004 N N . GLU A 1 260 ? -5.230 79.560 -9.329 1.00 78.19 260 GLU A N 1
ATOM 2005 C CA . GLU A 1 260 ? -5.234 80.888 -8.695 1.00 78.19 260 GLU A CA 1
ATOM 2006 C C . GLU A 1 260 ? -3.821 81.487 -8.662 1.00 78.19 260 GLU A C 1
ATOM 2008 O O . GLU A 1 260 ? -3.656 82.633 -9.066 1.00 78.19 260 GLU A O 1
ATOM 2013 N N . GLN A 1 261 ? -2.794 80.691 -8.335 1.00 73.94 261 GLN A N 1
ATOM 2014 C CA . GLN A 1 261 ? -1.394 81.146 -8.379 1.00 73.94 261 GLN A CA 1
ATOM 2015 C C . GLN A 1 261 ? -0.907 81.520 -9.789 1.00 73.94 261 GLN A C 1
ATOM 2017 O O . GLN A 1 261 ? -0.100 82.434 -9.935 1.00 73.94 261 GLN A O 1
ATOM 2022 N N . GLU A 1 262 ? -1.375 80.832 -10.836 1.00 75.00 262 GLU A N 1
ATOM 2023 C CA . GLU A 1 262 ? -1.065 81.213 -12.225 1.00 75.00 262 GLU A CA 1
ATOM 2024 C C . GLU A 1 262 ? -1.734 82.531 -12.639 1.00 75.00 262 GLU A C 1
ATOM 2026 O O . GLU A 1 262 ? -1.145 83.290 -13.404 1.00 75.00 262 GLU A O 1
ATOM 2031 N N . LYS A 1 263 ? -2.934 82.834 -12.124 1.00 73.56 263 LYS A N 1
ATOM 2032 C CA . LYS A 1 263 ? -3.611 84.109 -12.406 1.00 73.56 263 LYS A CA 1
ATOM 2033 C C . LYS A 1 263 ? -2.951 85.291 -11.704 1.00 73.56 263 LYS A C 1
ATOM 2035 O O . LYS A 1 263 ? -2.819 86.337 -12.324 1.00 73.56 263 LYS A O 1
ATOM 2040 N N . GLU A 1 264 ? -2.518 85.115 -10.459 1.00 70.88 264 GLU A N 1
ATOM 2041 C CA . GLU A 1 264 ? -1.823 86.159 -9.692 1.00 70.88 264 GLU A CA 1
ATOM 2042 C C . GLU A 1 264 ? -0.492 86.531 -10.369 1.00 70.88 264 GLU A C 1
ATOM 2044 O O . GLU A 1 264 ? -0.256 87.693 -10.675 1.00 70.88 264 GLU A O 1
ATOM 2049 N N . LYS A 1 265 ? 0.293 85.527 -10.794 1.00 70.12 265 LYS A N 1
ATOM 2050 C CA . LYS A 1 265 ? 1.526 85.758 -11.568 1.00 70.12 265 LYS A CA 1
ATOM 2051 C C . LYS A 1 265 ? 1.308 86.412 -12.933 1.00 70.12 265 LYS A C 1
ATOM 2053 O O . LYS A 1 265 ? 2.220 87.059 -13.430 1.00 70.12 265 LYS A O 1
ATOM 2058 N N . SER A 1 266 ? 0.158 86.199 -13.572 1.00 67.00 266 SER A N 1
ATOM 2059 C CA . SER A 1 266 ? -0.158 86.841 -14.853 1.00 67.00 266 SER A CA 1
ATOM 2060 C C . SER A 1 266 ? -0.512 88.318 -14.678 1.00 67.00 266 SER A C 1
ATOM 2062 O O . SER A 1 266 ? -0.172 89.106 -15.553 1.00 67.00 266 SER A O 1
ATOM 2064 N N . GLY A 1 267 ? -1.165 88.684 -13.569 1.00 64.19 267 GLY A N 1
ATOM 2065 C CA . GLY A 1 267 ? -1.508 90.075 -13.260 1.00 64.19 267 GLY A CA 1
ATOM 2066 C C . GLY A 1 267 ? -0.271 90.931 -12.985 1.00 64.19 267 GLY A C 1
ATOM 2067 O O . GLY A 1 267 ? -0.121 91.989 -13.586 1.00 64.19 267 GLY A O 1
ATOM 2068 N N . ASP A 1 268 ? 0.671 90.417 -12.188 1.00 65.94 268 ASP A N 1
ATOM 2069 C CA . ASP A 1 268 ? 1.920 91.129 -11.862 1.00 65.94 268 ASP A CA 1
ATOM 2070 C C . ASP A 1 268 ? 2.808 91.394 -13.096 1.00 65.94 268 ASP A C 1
ATOM 2072 O O . ASP A 1 268 ? 3.633 92.310 -13.100 1.00 65.94 268 ASP A O 1
ATOM 2076 N N . ILE A 1 269 ? 2.673 90.572 -14.146 1.00 66.00 269 ILE A N 1
ATOM 2077 C CA . ILE A 1 269 ? 3.416 90.734 -15.404 1.00 66.00 269 ILE A CA 1
ATOM 2078 C C . ILE A 1 269 ? 2.784 91.822 -16.279 1.00 66.00 269 ILE A C 1
ATOM 2080 O O . ILE A 1 269 ? 3.531 92.581 -16.891 1.00 66.00 269 ILE A O 1
ATOM 2084 N N . GLU A 1 270 ? 1.452 91.923 -16.340 1.00 62.94 270 GLU A N 1
ATOM 2085 C CA . GLU A 1 270 ? 0.780 92.988 -17.102 1.00 62.94 270 GLU A CA 1
ATOM 2086 C C . GLU A 1 270 ? 1.026 94.368 -16.468 1.00 62.94 270 GLU A C 1
ATOM 2088 O O . GLU A 1 270 ? 1.395 95.299 -17.181 1.00 62.94 270 GLU A O 1
ATOM 2093 N N . GLU A 1 271 ? 0.973 94.481 -15.135 1.00 61.88 271 GLU A N 1
ATOM 2094 C CA . GLU A 1 271 ? 1.214 95.756 -14.434 1.00 61.88 271 GLU A CA 1
ATOM 2095 C C . GLU A 1 271 ? 2.663 96.264 -14.611 1.00 61.88 271 GLU A C 1
ATOM 2097 O O . GLU A 1 271 ? 2.888 97.449 -14.854 1.00 61.88 271 GLU A O 1
ATOM 2102 N N . ASN A 1 272 ? 3.656 95.364 -14.616 1.00 61.25 272 ASN A N 1
ATOM 2103 C CA . ASN A 1 272 ? 5.060 95.720 -14.882 1.00 61.25 272 ASN A CA 1
ATOM 2104 C C . ASN A 1 272 ? 5.335 96.138 -16.339 1.00 61.25 272 ASN A C 1
ATOM 2106 O O . ASN A 1 272 ? 6.333 96.809 -16.615 1.00 61.25 272 ASN A O 1
ATOM 2110 N N . ILE A 1 273 ? 4.518 95.681 -17.294 1.00 66.00 273 ILE A N 1
ATOM 2111 C CA . ILE A 1 273 ? 4.665 96.054 -18.707 1.00 66.00 273 ILE A CA 1
ATOM 2112 C C . ILE A 1 273 ? 4.089 97.453 -18.934 1.00 66.00 273 ILE A C 1
ATOM 2114 O O . ILE A 1 273 ? 4.734 98.257 -19.608 1.00 66.00 273 ILE A O 1
ATOM 2118 N N . ASP A 1 274 ? 2.944 97.768 -18.329 1.00 69.12 274 ASP A N 1
ATOM 2119 C CA . ASP A 1 274 ? 2.322 99.089 -18.447 1.00 69.12 274 ASP A CA 1
ATOM 2120 C C . ASP A 1 274 ? 3.169 100.192 -17.783 1.00 69.12 274 ASP A C 1
ATOM 2122 O O . ASP A 1 274 ? 3.345 101.263 -18.368 1.00 69.12 274 ASP A O 1
ATOM 2126 N N . GLU A 1 275 ? 3.789 99.921 -16.625 1.00 66.00 275 GLU A N 1
ATOM 2127 C CA . GLU A 1 275 ? 4.703 100.873 -15.967 1.00 66.00 275 GLU A CA 1
ATOM 2128 C C . GLU A 1 275 ? 5.950 101.161 -16.827 1.00 66.00 275 GLU A C 1
ATOM 2130 O O . GLU A 1 275 ? 6.357 102.312 -16.981 1.00 66.00 275 GLU A O 1
ATOM 2135 N N . LYS A 1 276 ? 6.507 100.140 -17.494 1.00 63.81 276 LYS A N 1
ATOM 2136 C CA . LYS A 1 276 ? 7.654 100.307 -18.406 1.00 63.81 276 LYS A CA 1
ATOM 2137 C C . LYS A 1 276 ? 7.329 101.024 -19.713 1.00 63.81 276 LYS A C 1
ATOM 2139 O O . LYS A 1 276 ? 8.235 101.592 -20.317 1.00 63.81 276 LYS A O 1
ATOM 2144 N N . ILE A 1 277 ? 6.083 100.977 -20.181 1.00 67.31 277 ILE A N 1
ATOM 2145 C CA . ILE A 1 277 ? 5.660 101.711 -21.384 1.00 67.31 277 ILE A CA 1
ATOM 2146 C C . ILE A 1 277 ? 5.445 103.199 -21.065 1.00 67.31 277 ILE A C 1
ATOM 2148 O O . ILE A 1 277 ? 5.649 104.029 -21.943 1.00 67.31 277 ILE A O 1
ATOM 2152 N N . ALA A 1 278 ? 5.099 103.5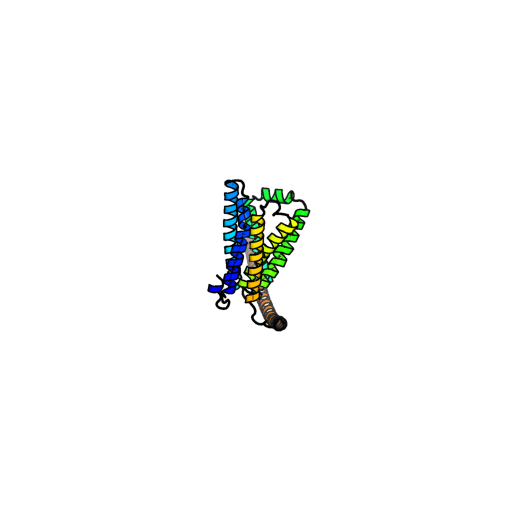55 -19.823 1.00 65.50 278 ALA A N 1
ATOM 2153 C CA . ALA A 1 278 ? 4.922 104.948 -19.404 1.00 65.50 278 ALA A CA 1
ATOM 2154 C C . ALA A 1 278 ? 6.242 105.727 -19.197 1.00 65.50 278 ALA A C 1
ATOM 2156 O O . ALA A 1 278 ? 6.218 106.958 -19.186 1.00 65.50 278 ALA A O 1
ATOM 2157 N N . GLU A 1 279 ? 7.381 105.041 -19.039 1.00 65.31 279 GLU A N 1
ATOM 2158 C CA . GLU A 1 279 ? 8.713 105.664 -18.903 1.00 65.31 279 GLU A CA 1
ATOM 2159 C C . GLU A 1 279 ? 9.456 105.890 -20.241 1.00 65.31 279 GLU A C 1
ATOM 2161 O O . GLU A 1 279 ? 10.550 106.464 -20.237 1.00 65.31 279 GLU A O 1
ATOM 2166 N N . LEU A 1 280 ? 8.887 105.460 -21.377 1.00 64.38 280 LEU A N 1
ATOM 2167 C CA . LEU A 1 280 ? 9.422 105.670 -22.736 1.00 64.38 280 LEU A CA 1
ATOM 2168 C C . LEU A 1 280 ? 8.750 106.854 -23.444 1.00 64.38 280 LEU A C 1
ATOM 2170 O O . LEU A 1 280 ? 9.490 107.603 -24.123 1.00 64.38 280 LEU A O 1
#